Protein AF-A0A1H0VJC2-F1 (afdb_monomer_lite)

Foldseek 3Di:
DVVLLVVLLCVVPVDDVLLSLQCCLVPNDQCLCVVDPLSVVLVLLLLLLAALVLLLQLLVQQLDDPHQLVQSLQAHRPSPDGDPQLNCVSVLLCVLQPDDPVPCVRHRNVSSVQSSVLSNDQWDDRPNDIGGRGSSSSSSSLRSRGLVVVVVCVVVVVDDPLCPDPPNDLLSVLNVVSSVLSSVLSSVSSVCVVVVVVDDPCSSVVSSVVSVVVSVVSCVRQVVNRHD

Structure (mmCIF, N/CA/C/O backbone):
data_AF-A0A1H0VJC2-F1
#
_entry.id   AF-A0A1H0VJC2-F1
#
loop_
_atom_site.group_PDB
_atom_site.id
_atom_site.type_symbol
_atom_site.label_atom_id
_atom_site.label_alt_id
_atom_site.label_comp_id
_atom_site.label_asym_id
_atom_site.label_entity_id
_atom_site.label_seq_id
_atom_site.pdbx_PDB_ins_code
_atom_site.Cartn_x
_atom_site.Cartn_y
_atom_site.Cartn_z
_atom_site.occupancy
_atom_site.B_iso_or_equiv
_atom_site.auth_seq_id
_atom_site.auth_comp_id
_atom_site.auth_asym_id
_atom_site.auth_atom_id
_atom_site.pdbx_PDB_model_num
ATOM 1 N N . MET A 1 1 ? 4.448 -8.993 14.838 1.00 80.69 1 MET A N 1
ATOM 2 C CA . MET A 1 1 ? 3.387 -8.266 14.107 1.00 80.69 1 MET A CA 1
ATOM 3 C C . MET A 1 1 ? 2.505 -9.167 13.242 1.00 80.69 1 MET A C 1
ATOM 5 O O . MET A 1 1 ? 1.319 -9.226 13.517 1.00 80.69 1 MET A O 1
ATOM 9 N N . PHE A 1 2 ? 3.033 -9.925 12.266 1.00 84.50 2 PHE A N 1
ATOM 10 C CA . PHE A 1 2 ? 2.197 -10.753 11.368 1.00 84.50 2 PHE A CA 1
ATOM 11 C C . PHE A 1 2 ? 1.229 -11.713 12.063 1.00 84.50 2 PHE A C 1
ATOM 13 O O . PHE A 1 2 ? 0.084 -11.800 11.650 1.00 84.50 2 PHE A O 1
ATOM 20 N N . LYS A 1 3 ? 1.643 -12.374 13.150 1.00 85.94 3 LYS A N 1
ATOM 21 C CA . LYS A 1 3 ? 0.736 -13.232 13.932 1.00 85.94 3 LYS A CA 1
ATOM 22 C C . LYS A 1 3 ? -0.429 -12.455 14.557 1.00 85.94 3 LYS A C 1
ATOM 24 O O . LYS A 1 3 ? -1.551 -12.944 14.535 1.00 85.94 3 LYS A O 1
ATOM 29 N N . ALA A 1 4 ? -0.167 -11.257 15.087 1.00 86.94 4 ALA A N 1
ATOM 30 C CA . ALA A 1 4 ? -1.208 -10.397 15.650 1.00 86.94 4 ALA A CA 1
ATOM 31 C C . ALA A 1 4 ? -2.184 -9.948 14.557 1.00 86.94 4 ALA A C 1
ATOM 33 O O . ALA A 1 4 ? -3.391 -10.059 14.737 1.00 86.94 4 ALA A O 1
ATOM 34 N N . TYR A 1 5 ? -1.660 -9.547 13.394 1.00 91.31 5 TYR A N 1
ATOM 35 C CA . TYR A 1 5 ? -2.479 -9.256 12.221 1.00 91.31 5 TYR A CA 1
ATOM 36 C C . TYR A 1 5 ? -3.332 -10.458 11.800 1.00 91.31 5 TYR A C 1
ATOM 38 O O . TYR A 1 5 ? -4.543 -10.323 11.654 1.00 91.31 5 TYR A O 1
ATOM 46 N N . ASP A 1 6 ? -2.732 -11.639 11.643 1.00 89.62 6 ASP A N 1
ATOM 47 C CA . ASP A 1 6 ? -3.429 -12.849 11.202 1.00 89.62 6 ASP A CA 1
ATOM 48 C C . ASP A 1 6 ? -4.551 -13.251 12.165 1.00 89.62 6 ASP A C 1
ATOM 50 O O . ASP A 1 6 ? -5.631 -13.636 11.716 1.00 89.62 6 ASP A O 1
ATOM 54 N N . ALA A 1 7 ? -4.300 -13.150 13.473 1.00 90.38 7 ALA A N 1
ATOM 55 C CA . ALA A 1 7 ? -5.282 -13.445 14.507 1.00 90.38 7 ALA A CA 1
ATOM 56 C C . ALA A 1 7 ? -6.410 -12.408 14.513 1.00 90.38 7 ALA A C 1
ATOM 58 O O . ALA A 1 7 ? -7.581 -12.774 14.431 1.00 90.38 7 ALA A O 1
ATOM 59 N N . PHE A 1 8 ? -6.066 -11.118 14.554 1.00 92.88 8 PHE A N 1
ATOM 60 C CA . PHE A 1 8 ? -7.054 -10.054 14.696 1.00 92.88 8 PHE A CA 1
ATOM 61 C C . PHE A 1 8 ? -7.910 -9.880 13.443 1.00 92.88 8 PHE A C 1
ATOM 63 O O . PHE A 1 8 ? -9.133 -9.815 13.524 1.00 92.88 8 PHE A O 1
ATOM 70 N N . SER A 1 9 ? -7.291 -9.894 12.260 1.00 93.50 9 SER A N 1
ATOM 71 C CA . SER A 1 9 ? -8.029 -9.806 10.997 1.00 93.50 9 SER A CA 1
ATOM 72 C C . SER A 1 9 ? -9.065 -10.925 10.871 1.00 93.50 9 SER A C 1
ATOM 74 O O . SER A 1 9 ? -10.164 -10.675 10.383 1.00 93.50 9 SER A O 1
ATOM 76 N N . LYS A 1 10 ? -8.759 -12.143 11.347 1.00 93.62 10 LYS A N 1
ATOM 77 C CA . LYS A 1 10 ? -9.687 -13.285 11.320 1.00 93.62 10 LYS A CA 1
ATOM 78 C C . LYS A 1 10 ? -10.926 -13.075 12.199 1.00 93.62 10 LYS A C 1
ATOM 80 O O . LYS A 1 10 ? -11.979 -13.608 11.867 1.00 93.62 10 LYS A O 1
ATOM 85 N N . ILE A 1 11 ? -10.811 -12.304 13.284 1.00 91.94 11 ILE A N 1
ATOM 86 C CA . ILE A 1 11 ? -11.951 -11.918 14.134 1.00 91.94 11 ILE A CA 1
ATOM 87 C C . ILE A 1 11 ? -12.883 -10.962 13.378 1.00 91.94 11 ILE A C 1
ATOM 89 O O . ILE A 1 11 ? -14.097 -11.017 13.555 1.00 91.94 11 ILE A O 1
ATOM 93 N N . VAL A 1 12 ? -12.322 -10.087 12.538 1.00 91.00 12 VAL A N 1
ATOM 94 C CA . VAL A 1 12 ? -13.087 -9.105 11.755 1.00 91.00 12 VAL A CA 1
ATOM 95 C C . VAL A 1 12 ? -13.748 -9.749 10.532 1.00 91.00 12 VAL A C 1
ATOM 97 O O . VAL A 1 12 ? -14.904 -9.456 10.245 1.00 91.00 12 VAL A O 1
ATOM 100 N N . TYR A 1 13 ? -13.040 -10.633 9.822 1.00 90.88 13 TYR A N 1
ATOM 101 C CA . TYR A 1 13 ? -13.559 -11.340 8.650 1.00 90.88 13 TYR A CA 1
ATOM 102 C C . TYR A 1 13 ? -13.027 -12.780 8.578 1.00 90.88 13 TYR A C 1
ATOM 104 O O . TYR A 1 13 ? -11.820 -13.025 8.458 1.00 90.88 13 TYR A O 1
ATOM 112 N N . SER A 1 14 ? -13.942 -13.751 8.611 1.00 84.88 14 SER A N 1
ATOM 113 C CA . SER A 1 14 ? -13.672 -15.193 8.655 1.00 84.88 14 SER A CA 1
ATOM 114 C C . SER A 1 14 ? -13.417 -15.797 7.264 1.00 84.88 14 SER A C 1
ATOM 116 O O . SER A 1 14 ? -14.085 -16.731 6.835 1.00 84.88 14 SER A O 1
ATOM 118 N N . GLY A 1 15 ? -12.414 -15.283 6.550 1.00 85.62 15 GLY A N 1
ATOM 119 C CA . GLY A 1 15 ? -11.963 -15.816 5.259 1.00 85.62 15 GLY A CA 1
ATOM 120 C C . GLY A 1 15 ? -10.530 -16.345 5.282 1.00 85.62 15 GLY A C 1
ATOM 121 O O . GLY A 1 15 ? -9.780 -16.149 6.252 1.00 85.62 15 GLY A O 1
ATOM 122 N N . ASN A 1 16 ? -10.114 -16.974 4.176 1.00 90.25 16 ASN A N 1
ATOM 123 C CA . ASN A 1 16 ? -8.689 -17.177 3.921 1.00 90.25 16 ASN A CA 1
ATOM 124 C C . ASN A 1 16 ? -7.981 -15.808 3.898 1.00 90.25 16 ASN A C 1
ATOM 126 O O . ASN A 1 16 ? -8.596 -14.779 3.622 1.00 90.25 16 ASN A O 1
ATOM 130 N N . ILE A 1 17 ? -6.682 -15.776 4.199 1.00 91.25 17 ILE A N 1
ATOM 131 C CA . ILE A 1 17 ? -5.954 -14.506 4.331 1.00 91.25 17 ILE A CA 1
ATOM 132 C C . ILE A 1 17 ? -5.968 -13.669 3.040 1.00 91.25 17 ILE A C 1
ATOM 134 O O . ILE A 1 17 ? -5.962 -12.451 3.113 1.00 91.25 17 ILE A O 1
ATOM 138 N N . THR A 1 18 ? -6.043 -14.288 1.858 1.00 92.25 18 THR A N 1
ATOM 139 C CA . THR A 1 18 ? -6.074 -13.535 0.597 1.00 92.25 18 THR A CA 1
ATOM 140 C C . THR A 1 18 ? -7.377 -12.750 0.462 1.00 92.25 18 THR A C 1
ATOM 142 O O . THR A 1 18 ? -7.340 -11.535 0.279 1.00 92.25 18 THR A O 1
ATOM 145 N N . ASP A 1 19 ? -8.523 -13.417 0.602 1.00 91.88 19 ASP A N 1
ATOM 146 C CA . ASP A 1 19 ? -9.826 -12.750 0.509 1.00 91.88 19 ASP A CA 1
ATOM 147 C C . ASP A 1 19 ? -10.057 -11.796 1.671 1.00 91.88 19 ASP A C 1
ATOM 149 O O . ASP A 1 19 ? -10.631 -10.728 1.490 1.00 91.88 19 ASP A O 1
ATOM 153 N N . ARG A 1 20 ? -9.526 -12.129 2.847 1.00 94.06 20 ARG A N 1
ATOM 154 C CA . ARG A 1 20 ? -9.550 -11.244 4.004 1.00 94.06 20 ARG A CA 1
ATOM 155 C C . ARG A 1 20 ? -8.794 -9.945 3.761 1.00 94.06 20 ARG A C 1
ATOM 157 O O . ARG A 1 20 ? -9.323 -8.886 4.075 1.00 94.06 20 ARG A O 1
ATOM 164 N N . ASN A 1 21 ? -7.591 -10.002 3.191 1.00 94.81 21 ASN A N 1
ATOM 165 C CA . ASN A 1 21 ? -6.827 -8.798 2.869 1.00 94.81 21 ASN A CA 1
ATOM 166 C C . ASN A 1 21 ? -7.591 -7.920 1.876 1.00 94.81 21 ASN A C 1
ATOM 168 O O . ASN A 1 21 ? -7.691 -6.715 2.094 1.00 94.81 21 ASN A O 1
ATOM 172 N N . ARG A 1 22 ? -8.168 -8.526 0.828 1.00 93.94 22 ARG A N 1
ATOM 173 C CA . ARG A 1 22 ? -8.977 -7.801 -0.161 1.00 93.94 22 ARG A CA 1
ATOM 174 C C . ARG A 1 22 ? -10.189 -7.147 0.490 1.00 93.94 22 ARG A C 1
ATOM 176 O O . ARG A 1 22 ? -10.365 -5.941 0.371 1.00 93.94 22 ARG A O 1
ATOM 183 N N . TRP A 1 23 ? -10.952 -7.921 1.262 1.00 94.69 23 TRP A N 1
ATOM 184 C CA . TRP A 1 23 ? -12.143 -7.432 1.946 1.00 94.69 23 TRP A CA 1
ATOM 185 C C . TRP A 1 23 ? -11.822 -6.280 2.897 1.00 94.69 23 TRP A C 1
ATOM 187 O O . TRP A 1 23 ? -12.530 -5.278 2.883 1.00 94.69 23 TRP A O 1
ATOM 197 N N . LEU A 1 24 ? -10.731 -6.374 3.665 1.00 96.31 24 LEU A N 1
ATOM 198 C CA . LEU A 1 24 ? -10.302 -5.301 4.563 1.00 96.31 24 LEU A CA 1
ATOM 199 C C . LEU A 1 24 ? -9.868 -4.038 3.807 1.00 96.31 24 LEU A C 1
ATOM 201 O O . LEU A 1 24 ? -10.190 -2.942 4.257 1.00 96.31 24 LEU A O 1
ATOM 205 N N . CYS A 1 25 ? -9.174 -4.166 2.671 1.00 95.62 25 CYS A N 1
ATOM 206 C CA . CYS A 1 25 ? -8.802 -3.014 1.841 1.00 95.62 25 CYS A CA 1
ATOM 207 C C . CYS A 1 25 ? -10.034 -2.326 1.235 1.00 95.62 25 CYS A C 1
ATOM 209 O O . CYS A 1 25 ? -10.116 -1.101 1.270 1.00 95.62 25 CYS A O 1
ATOM 211 N N . ASP A 1 26 ? -10.985 -3.111 0.724 1.00 91.69 26 ASP A N 1
ATOM 212 C CA . ASP A 1 26 ? -12.169 -2.615 0.013 1.00 91.69 26 ASP A CA 1
ATOM 213 C C . ASP A 1 26 ? -13.261 -2.085 0.962 1.00 91.69 26 ASP A C 1
ATOM 215 O O . ASP A 1 26 ? -13.915 -1.095 0.655 1.00 91.69 26 ASP A O 1
ATOM 219 N N . ASN A 1 27 ? -13.466 -2.725 2.120 1.00 93.31 27 ASN A N 1
ATOM 220 C CA . ASN A 1 27 ? -14.655 -2.508 2.962 1.00 93.31 27 ASN A CA 1
ATOM 221 C C . ASN A 1 27 ? -14.352 -1.973 4.365 1.00 93.31 27 ASN A C 1
ATOM 223 O O . ASN A 1 27 ? -15.283 -1.737 5.136 1.00 93.31 27 ASN A O 1
ATOM 227 N N . LYS A 1 28 ? -13.077 -1.832 4.752 1.00 95.31 28 LYS A N 1
ATOM 228 C CA . LYS A 1 28 ? -12.722 -1.364 6.100 1.00 95.31 28 LYS A CA 1
ATOM 229 C C . LYS A 1 28 ? -11.676 -0.273 6.110 1.00 95.31 28 LYS A C 1
ATOM 231 O O . LYS A 1 28 ? -11.998 0.860 6.443 1.00 95.31 28 LYS A O 1
ATOM 236 N N . TRP A 1 29 ? -10.431 -0.587 5.779 1.00 97.25 29 TRP A N 1
ATOM 237 C CA . TRP A 1 29 ? -9.329 0.343 5.998 1.00 97.25 29 TRP A CA 1
ATOM 238 C C . TRP A 1 29 ? -9.481 1.642 5.221 1.00 97.25 29 TRP A C 1
ATOM 240 O O . TRP A 1 29 ? -9.340 2.691 5.834 1.00 97.25 29 TRP A O 1
ATOM 250 N N . ALA A 1 30 ? -9.799 1.589 3.923 1.00 96.81 30 ALA A N 1
ATOM 251 C CA . ALA A 1 30 ? -9.975 2.803 3.128 1.00 96.81 30 ALA A CA 1
ATOM 252 C C . ALA A 1 30 ? -11.060 3.710 3.734 1.00 96.81 30 ALA A C 1
ATOM 254 O O . ALA A 1 30 ? -10.774 4.857 4.059 1.00 96.81 30 ALA A O 1
ATOM 255 N N . LEU A 1 31 ? -12.241 3.149 4.021 1.00 96.62 31 LEU A N 1
ATOM 256 C CA . LEU A 1 31 ? -13.368 3.879 4.610 1.00 96.62 31 LEU A CA 1
ATOM 257 C C . LEU A 1 31 ? -13.028 4.492 5.975 1.00 96.62 31 LEU A C 1
ATOM 259 O O . LEU A 1 31 ? -13.337 5.653 6.227 1.00 96.62 31 LEU A O 1
ATOM 263 N N . LEU A 1 32 ? -12.370 3.734 6.855 1.00 96.81 32 LEU A N 1
ATOM 264 C CA . LEU A 1 32 ? -11.982 4.218 8.182 1.00 96.81 32 LEU A CA 1
ATOM 265 C C . LEU A 1 32 ? -10.931 5.325 8.092 1.00 96.81 32 LEU A C 1
ATOM 267 O O . LEU A 1 32 ? -11.049 6.336 8.778 1.00 96.81 32 LEU A O 1
ATOM 271 N N . ILE A 1 33 ? -9.931 5.161 7.225 1.00 97.81 33 ILE A N 1
ATOM 272 C CA . ILE A 1 33 ? -8.887 6.166 7.002 1.00 97.81 33 ILE A CA 1
ATOM 273 C C . ILE A 1 33 ? -9.502 7.447 6.436 1.00 97.81 33 ILE A C 1
ATOM 275 O O . ILE A 1 33 ? -9.166 8.534 6.891 1.00 97.81 33 ILE A O 1
ATOM 279 N N . GLU A 1 34 ? -10.424 7.328 5.484 1.00 96.00 34 GLU A N 1
ATOM 280 C CA . GLU A 1 34 ? -11.067 8.465 4.819 1.00 96.00 34 GLU A CA 1
ATOM 281 C C . GLU A 1 34 ? -12.149 9.139 5.675 1.00 96.00 34 GLU A C 1
ATOM 283 O O . GLU A 1 34 ? -12.436 10.315 5.463 1.00 96.00 34 GLU A O 1
ATOM 288 N N . SER A 1 35 ? -12.696 8.454 6.686 1.00 94.44 35 SER A N 1
ATOM 289 C CA . SER A 1 35 ? -13.688 9.027 7.609 1.00 94.44 35 SER A CA 1
ATOM 290 C C . SER A 1 35 ? -13.143 10.124 8.534 1.00 94.44 35 SER A C 1
ATOM 292 O O . SER A 1 35 ? -13.920 10.905 9.079 1.00 94.44 35 SER A O 1
ATOM 294 N N . SER A 1 36 ? -11.820 10.210 8.708 1.00 95.62 36 SER A N 1
ATOM 295 C CA . SER A 1 36 ? -11.160 11.253 9.498 1.00 95.62 36 SER A CA 1
ATOM 296 C C . SER A 1 36 ? -10.067 11.907 8.665 1.00 95.62 36 SER A C 1
ATOM 298 O O . SER A 1 36 ? -9.082 11.268 8.297 1.00 95.62 36 SER A O 1
ATOM 300 N N . SER A 1 37 ? -10.203 13.209 8.399 1.00 96.88 37 SER A N 1
ATOM 301 C CA . SER A 1 37 ? -9.213 13.969 7.624 1.00 96.88 37 SER A CA 1
ATOM 302 C C . SER A 1 37 ? -7.816 13.892 8.245 1.00 96.88 37 SER A C 1
ATOM 304 O O . SER A 1 37 ? -6.841 13.652 7.538 1.00 96.88 37 SER A O 1
ATOM 306 N N . LYS A 1 38 ? -7.719 13.984 9.579 1.00 97.75 38 LYS A N 1
ATOM 307 C CA . LYS A 1 38 ? -6.443 13.885 10.302 1.00 97.75 38 LYS A CA 1
ATOM 308 C C . LYS A 1 38 ? -5.802 12.504 10.164 1.00 97.75 38 LYS A C 1
ATOM 310 O O . LYS A 1 38 ? -4.587 12.425 9.975 1.00 97.75 38 LYS A O 1
ATOM 315 N N . LEU A 1 39 ? -6.593 11.431 10.245 1.00 98.06 39 LEU A N 1
ATOM 316 C CA . LEU A 1 39 ? -6.087 10.071 10.042 1.00 98.06 39 LEU A CA 1
ATOM 317 C C . LEU A 1 39 ? -5.638 9.863 8.594 1.00 98.06 39 LEU A C 1
ATOM 319 O O . LEU A 1 39 ? -4.554 9.324 8.368 1.00 98.06 39 LEU A O 1
ATOM 323 N N . ASN A 1 40 ? -6.426 10.335 7.626 1.00 98.19 40 ASN A N 1
ATOM 324 C CA . ASN A 1 40 ? -6.075 10.290 6.211 1.00 98.19 40 ASN A CA 1
ATOM 325 C C . ASN A 1 40 ? -4.733 10.983 5.948 1.00 98.19 40 ASN A C 1
ATOM 327 O O . ASN A 1 40 ? -3.824 10.380 5.376 1.00 98.19 40 ASN A O 1
ATOM 331 N N . ASP A 1 41 ? -4.559 12.206 6.450 1.00 98.25 41 ASP A N 1
ATOM 332 C CA . ASP A 1 41 ? -3.315 12.962 6.309 1.00 98.25 41 ASP A CA 1
ATOM 333 C C . ASP A 1 41 ? -2.124 12.236 6.945 1.00 98.25 41 ASP A C 1
ATOM 335 O O . ASP A 1 41 ? -1.051 12.146 6.343 1.00 98.25 41 ASP A O 1
ATOM 339 N N . ALA A 1 42 ? -2.308 11.656 8.133 1.00 98.38 42 ALA A N 1
ATOM 340 C CA . ALA A 1 42 ? -1.263 10.897 8.810 1.00 98.38 42 ALA A CA 1
ATOM 341 C C . ALA A 1 42 ? -0.860 9.628 8.034 1.00 98.38 42 ALA A C 1
ATOM 343 O O . ALA A 1 42 ? 0.330 9.343 7.881 1.00 98.38 42 ALA A O 1
ATOM 344 N N . ILE A 1 43 ? -1.822 8.896 7.465 1.00 98.38 43 ILE A N 1
ATOM 345 C CA . ILE A 1 43 ? -1.532 7.742 6.603 1.00 98.38 43 ILE A CA 1
ATOM 346 C C . ILE A 1 43 ? -0.865 8.182 5.295 1.00 98.38 43 ILE A C 1
ATOM 348 O O . ILE A 1 43 ? 0.087 7.535 4.855 1.00 98.38 43 ILE A O 1
ATOM 352 N N . LYS A 1 44 ? -1.277 9.305 4.695 1.00 98.12 44 LYS A N 1
ATOM 353 C CA . LYS A 1 44 ? -0.593 9.889 3.528 1.00 98.12 44 LYS A CA 1
ATOM 354 C C . LYS A 1 44 ? 0.858 10.260 3.852 1.00 98.12 44 LYS A C 1
ATOM 356 O O . LYS A 1 44 ? 1.736 10.037 3.019 1.00 98.12 44 LYS A O 1
ATOM 361 N N . LEU A 1 45 ? 1.150 10.767 5.052 1.00 97.56 45 LEU A N 1
ATOM 362 C CA . LEU A 1 45 ? 2.529 10.999 5.503 1.00 97.56 45 LEU A CA 1
ATOM 363 C C . LEU A 1 45 ? 3.322 9.694 5.615 1.00 97.56 45 LEU A C 1
ATOM 365 O O . LEU A 1 45 ? 4.458 9.631 5.146 1.00 97.56 45 LEU A O 1
ATOM 369 N N . LEU A 1 46 ? 2.720 8.636 6.161 1.00 97.38 46 LEU A N 1
ATOM 370 C CA . LEU A 1 46 ? 3.358 7.324 6.225 1.00 97.38 46 LEU A CA 1
ATOM 371 C C . LEU A 1 46 ? 3.623 6.748 4.823 1.00 97.38 46 LEU A C 1
ATOM 373 O O . LEU A 1 46 ? 4.715 6.253 4.557 1.00 97.38 46 LEU A O 1
ATOM 377 N N . LEU A 1 47 ? 2.675 6.868 3.891 1.00 97.50 47 LEU A N 1
ATOM 378 C CA . LEU A 1 47 ? 2.848 6.483 2.484 1.00 97.50 47 LEU A CA 1
ATOM 379 C C . LEU A 1 47 ? 4.017 7.226 1.820 1.00 97.50 47 LEU A C 1
ATOM 381 O O . LEU A 1 47 ? 4.805 6.618 1.095 1.00 97.50 47 LEU A O 1
ATOM 385 N N . LYS A 1 48 ? 4.199 8.518 2.128 1.00 95.69 48 LYS A N 1
ATOM 386 C CA . LYS A 1 48 ? 5.340 9.316 1.645 1.00 95.69 48 LYS A CA 1
ATOM 387 C C . LYS A 1 48 ? 6.699 8.766 2.069 1.00 95.69 48 LYS A C 1
ATOM 389 O O . LYS A 1 48 ? 7.673 8.970 1.345 1.00 95.69 48 LYS A O 1
ATOM 394 N N . LEU A 1 49 ? 6.771 8.012 3.162 1.00 94.94 49 LEU A N 1
ATOM 395 C CA . LEU A 1 49 ? 8.012 7.410 3.650 1.00 94.94 49 LEU A CA 1
ATOM 396 C C . LEU A 1 49 ? 8.334 6.038 3.061 1.00 94.94 49 LEU A C 1
ATOM 398 O O . LEU A 1 49 ? 9.316 5.429 3.485 1.00 94.94 49 LEU A O 1
ATOM 402 N N . ILE A 1 50 ? 7.564 5.545 2.087 1.00 95.31 50 ILE A N 1
ATOM 403 C CA . ILE A 1 50 ? 7.834 4.235 1.499 1.00 95.31 50 ILE A CA 1
ATOM 404 C C . ILE A 1 50 ? 9.268 4.146 0.923 1.00 95.31 50 ILE A C 1
ATOM 406 O O . ILE A 1 50 ? 9.665 4.966 0.077 1.00 95.31 50 ILE A O 1
ATOM 410 N N . PRO A 1 51 ? 10.081 3.169 1.370 1.00 94.75 51 PRO A N 1
ATOM 411 C CA . PRO A 1 51 ? 11.439 2.991 0.865 1.00 94.75 51 PRO A CA 1
ATOM 412 C C . PRO A 1 51 ? 11.476 2.622 -0.619 1.00 94.75 51 PRO A C 1
ATOM 414 O O . PRO A 1 51 ? 10.625 1.881 -1.115 1.00 94.75 51 PRO A O 1
ATOM 417 N N . MET A 1 52 ? 12.516 3.064 -1.331 1.00 93.00 52 MET A N 1
ATOM 418 C CA . MET A 1 52 ? 12.724 2.662 -2.729 1.00 93.00 52 MET A CA 1
ATOM 419 C C . MET A 1 52 ? 12.862 1.138 -2.860 1.00 93.00 52 MET A C 1
ATOM 421 O O . MET A 1 52 ? 12.236 0.535 -3.728 1.00 93.00 52 MET A O 1
ATOM 425 N N . LYS A 1 53 ? 13.589 0.495 -1.935 1.00 90.44 53 LYS A N 1
ATOM 426 C CA . LYS A 1 53 ? 13.689 -0.973 -1.862 1.00 90.44 53 LYS A CA 1
ATOM 427 C C . LYS A 1 53 ? 12.331 -1.675 -1.761 1.00 90.44 53 LYS A C 1
ATOM 429 O O . LYS A 1 53 ? 12.159 -2.727 -2.373 1.00 90.44 53 LYS A O 1
ATOM 434 N N . THR A 1 54 ? 11.370 -1.104 -1.030 1.00 93.38 54 THR A N 1
ATOM 435 C CA . THR A 1 54 ? 9.999 -1.634 -0.958 1.00 93.38 54 THR A CA 1
ATOM 436 C C . THR A 1 54 ? 9.353 -1.630 -2.338 1.00 93.38 54 THR A C 1
ATOM 438 O O . THR A 1 54 ? 8.780 -2.633 -2.753 1.00 93.38 54 THR A O 1
ATOM 441 N N . CYS A 1 55 ? 9.481 -0.518 -3.063 1.00 96.31 55 CYS A N 1
ATOM 442 C CA . CYS A 1 55 ? 8.893 -0.348 -4.391 1.00 96.31 55 CYS A CA 1
ATOM 443 C C . CYS A 1 55 ? 9.565 -1.257 -5.428 1.00 96.31 55 CYS A C 1
ATOM 445 O O . CYS A 1 55 ? 8.880 -1.860 -6.247 1.00 96.31 55 CYS A O 1
ATOM 447 N N . GLN A 1 56 ? 10.885 -1.435 -5.340 1.00 93.88 56 GLN A N 1
ATOM 448 C CA . GLN A 1 56 ? 11.630 -2.377 -6.176 1.00 93.88 56 GLN A CA 1
ATOM 449 C C . GLN A 1 56 ? 11.215 -3.827 -5.932 1.00 93.88 56 GLN A C 1
ATOM 451 O O . GLN A 1 56 ? 11.004 -4.587 -6.880 1.00 93.88 56 GLN A O 1
ATOM 456 N N . TYR A 1 57 ? 11.084 -4.221 -4.664 1.00 92.75 57 TYR A N 1
ATOM 457 C CA . TYR A 1 57 ? 10.601 -5.550 -4.311 1.00 92.75 57 TYR A CA 1
ATOM 458 C C . TYR A 1 57 ? 9.161 -5.755 -4.796 1.00 92.75 57 TYR A C 1
ATOM 460 O O . TYR A 1 57 ? 8.866 -6.782 -5.402 1.00 92.75 57 TYR A O 1
ATOM 468 N N . LEU A 1 58 ? 8.282 -4.769 -4.591 1.00 95.12 58 LEU A N 1
ATOM 469 C CA . LEU A 1 58 ? 6.904 -4.806 -5.077 1.00 95.12 58 LEU A CA 1
ATOM 470 C C . LEU A 1 58 ? 6.858 -4.985 -6.599 1.00 95.12 58 LEU A C 1
ATOM 472 O O . LEU A 1 58 ? 6.193 -5.902 -7.072 1.00 95.12 58 LEU A O 1
ATOM 476 N N . TYR A 1 59 ? 7.616 -4.183 -7.353 1.00 95.88 59 TYR A N 1
ATOM 477 C CA . TYR A 1 59 ? 7.695 -4.300 -8.808 1.00 95.88 59 TYR A CA 1
ATOM 478 C C . TYR A 1 59 ? 8.166 -5.690 -9.250 1.00 95.88 59 TYR A C 1
ATOM 480 O O . TYR A 1 59 ? 7.505 -6.356 -10.041 1.00 95.88 59 TYR A O 1
ATOM 488 N N . THR A 1 60 ? 9.245 -6.184 -8.638 1.00 92.00 60 THR A N 1
ATOM 489 C CA . THR A 1 60 ? 9.797 -7.526 -8.898 1.00 92.00 60 THR A CA 1
ATOM 490 C C . THR A 1 60 ? 8.790 -8.648 -8.625 1.00 92.00 60 THR A C 1
ATOM 492 O O . THR A 1 60 ? 8.897 -9.733 -9.184 1.00 92.00 60 THR A O 1
ATOM 495 N N . ARG A 1 61 ? 7.802 -8.428 -7.755 1.00 92.81 61 ARG A N 1
ATOM 496 C CA . ARG A 1 61 ? 6.754 -9.419 -7.478 1.00 92.81 61 ARG A CA 1
ATOM 497 C C . ARG A 1 61 ? 5.530 -9.273 -8.381 1.00 92.81 61 ARG A C 1
ATOM 499 O O . ARG A 1 61 ? 4.804 -10.252 -8.552 1.00 92.81 61 ARG A O 1
ATOM 506 N N . LEU A 1 62 ? 5.295 -8.090 -8.944 1.00 95.00 62 LEU A N 1
ATOM 507 C CA . LEU A 1 62 ? 4.117 -7.794 -9.760 1.00 95.00 62 LEU A CA 1
ATOM 508 C C . LEU A 1 62 ? 4.356 -7.859 -11.270 1.00 95.00 62 LEU A C 1
ATOM 510 O O . LEU A 1 62 ? 3.368 -7.987 -11.981 1.00 95.00 62 LEU A O 1
ATOM 514 N N . TYR A 1 63 ? 5.603 -7.798 -11.753 1.00 91.00 63 TYR A N 1
ATOM 515 C CA . TYR A 1 63 ? 5.874 -7.774 -13.198 1.00 91.00 63 TYR A CA 1
ATOM 516 C C . TYR A 1 63 ? 5.399 -9.045 -13.922 1.00 91.00 63 TYR A C 1
ATOM 518 O O . TYR A 1 63 ? 4.948 -8.971 -15.054 1.00 91.00 63 TYR A O 1
ATOM 526 N N . GLU A 1 64 ? 5.463 -10.216 -13.280 1.00 87.88 64 GLU A N 1
ATOM 527 C CA . GLU A 1 64 ? 4.994 -11.465 -13.888 1.00 87.88 64 GLU A CA 1
ATOM 528 C C . GLU A 1 64 ? 3.462 -11.521 -13.906 1.00 87.88 64 GLU A C 1
ATOM 530 O O . GLU A 1 64 ? 2.816 -11.767 -12.877 1.00 87.88 64 GLU A O 1
ATOM 535 N N . ARG A 1 65 ? 2.874 -11.373 -15.099 1.00 84.25 65 ARG A N 1
ATOM 536 C CA . ARG A 1 65 ? 1.446 -11.631 -15.330 1.00 84.25 65 ARG A CA 1
ATOM 537 C C . ARG A 1 65 ? 1.107 -13.039 -14.846 1.00 84.25 65 ARG A C 1
ATOM 539 O O . ARG A 1 65 ? 1.729 -14.014 -15.259 1.00 84.25 65 ARG A O 1
ATOM 546 N N . ASN A 1 66 ? 0.098 -13.144 -13.982 1.00 82.00 66 ASN A N 1
ATOM 547 C CA . ASN A 1 66 ? -0.341 -14.373 -13.297 1.00 82.00 66 ASN A CA 1
ATOM 548 C C . ASN A 1 66 ? 0.493 -14.825 -12.089 1.00 82.00 66 ASN A C 1
ATOM 550 O O . ASN A 1 66 ? 0.195 -15.873 -11.508 1.00 82.00 66 ASN A O 1
ATOM 554 N N . SER A 1 67 ? 1.469 -14.038 -11.623 1.00 90.00 67 SER A N 1
ATOM 555 C CA . SER A 1 67 ? 2.090 -14.322 -10.328 1.00 90.00 67 SER A CA 1
ATOM 556 C C . SER A 1 67 ? 1.036 -14.307 -9.210 1.00 90.00 67 SER A C 1
ATOM 558 O O . SER A 1 67 ? -0.023 -13.665 -9.296 1.00 90.00 67 SER A O 1
ATOM 560 N N . LYS A 1 68 ? 1.316 -15.003 -8.100 1.00 91.94 68 LYS A N 1
ATOM 561 C CA . LYS A 1 68 ? 0.424 -14.966 -6.928 1.00 91.94 68 LYS A CA 1
ATOM 562 C C . LYS A 1 68 ? 0.265 -13.540 -6.394 1.00 91.94 68 LYS A C 1
ATOM 564 O O . LYS A 1 68 ? -0.815 -13.202 -5.924 1.00 91.94 68 LYS A O 1
ATOM 569 N N . ALA A 1 69 ? 1.316 -12.719 -6.447 1.00 93.06 69 ALA A N 1
ATOM 570 C CA . ALA A 1 69 ? 1.264 -11.332 -5.992 1.00 93.06 69 ALA A CA 1
ATOM 571 C C . ALA A 1 69 ? 0.425 -10.466 -6.941 1.00 93.06 69 ALA A C 1
ATOM 573 O O . ALA A 1 69 ? -0.464 -9.765 -6.462 1.00 93.06 69 ALA A O 1
ATOM 574 N N . TYR A 1 70 ? 0.624 -10.605 -8.258 1.00 95.38 70 TYR A N 1
ATOM 575 C CA . TYR A 1 70 ? -0.203 -9.962 -9.283 1.00 95.38 70 TYR A CA 1
ATOM 576 C C . TYR A 1 70 ? -1.684 -10.254 -9.029 1.00 95.38 70 TYR A C 1
ATOM 578 O O . TYR A 1 70 ? -2.466 -9.354 -8.746 1.00 95.38 70 TYR A O 1
ATOM 586 N N . THR A 1 71 ? -2.030 -11.540 -8.950 1.00 94.19 71 THR A N 1
ATOM 587 C CA . THR A 1 71 ? -3.396 -12.032 -8.718 1.00 94.19 71 THR A CA 1
ATOM 588 C C . THR A 1 71 ? -4.017 -11.512 -7.414 1.00 94.19 71 THR A C 1
ATOM 590 O O . THR A 1 71 ? -5.229 -11.318 -7.310 1.00 94.19 71 THR A O 1
ATOM 593 N N . ARG A 1 72 ? -3.220 -11.314 -6.360 1.00 93.50 72 ARG A N 1
ATOM 594 C CA . ARG A 1 72 ? -3.716 -10.785 -5.078 1.00 93.50 72 ARG A CA 1
ATOM 595 C C . ARG A 1 72 ? -4.103 -9.315 -5.175 1.00 93.50 72 ARG A C 1
ATOM 597 O O . ARG A 1 72 ? -5.092 -8.945 -4.553 1.00 93.50 72 ARG A O 1
ATOM 604 N N . VAL A 1 73 ? -3.342 -8.528 -5.934 1.00 95.69 73 VAL A N 1
ATOM 605 C CA . VAL A 1 73 ? -3.569 -7.089 -6.124 1.00 95.69 73 VAL A CA 1
ATOM 606 C C . VAL A 1 73 ? -4.664 -6.829 -7.155 1.00 95.69 73 VAL A C 1
ATOM 608 O O . VAL A 1 73 ? -5.525 -5.980 -6.933 1.00 95.69 73 VAL A O 1
ATOM 611 N N . THR A 1 74 ? -4.651 -7.552 -8.274 1.00 95.38 74 THR A N 1
ATOM 612 C CA . THR A 1 74 ? -5.553 -7.274 -9.396 1.00 95.38 74 THR A CA 1
ATOM 613 C C . THR A 1 74 ? -6.945 -7.830 -9.191 1.00 95.38 74 THR A C 1
ATOM 615 O O . THR A 1 74 ? -7.879 -7.236 -9.698 1.00 95.38 74 THR A O 1
ATOM 618 N N . LYS A 1 75 ? -7.140 -8.907 -8.428 1.00 93.19 75 LYS A N 1
ATOM 619 C CA . LYS A 1 75 ? -8.472 -9.508 -8.280 1.00 93.19 75 LYS A CA 1
ATOM 620 C C . LYS A 1 75 ? -9.317 -8.887 -7.173 1.00 93.19 75 LYS A C 1
ATOM 622 O O . LYS A 1 75 ? -8.809 -8.532 -6.110 1.00 93.19 75 LYS A O 1
ATOM 627 N N . LEU A 1 76 ? -10.626 -8.855 -7.407 1.00 88.62 76 LEU A N 1
ATOM 628 C CA . LEU A 1 76 ? -11.646 -8.569 -6.402 1.00 88.62 76 LEU A CA 1
ATOM 629 C C . LEU A 1 76 ? -11.796 -9.729 -5.403 1.00 88.62 76 LEU A C 1
ATOM 631 O O . LEU A 1 76 ? -11.240 -10.822 -5.573 1.00 88.62 76 LEU A O 1
ATOM 635 N N . ILE A 1 77 ? -12.557 -9.476 -4.339 1.00 85.00 77 ILE A N 1
ATOM 636 C CA . ILE A 1 77 ? -12.924 -10.465 -3.319 1.00 85.00 77 ILE A CA 1
ATOM 637 C C . ILE A 1 77 ? -13.560 -11.691 -3.994 1.00 85.00 77 ILE A C 1
ATOM 639 O O . ILE A 1 77 ? -14.396 -11.553 -4.883 1.00 85.00 77 ILE A O 1
ATOM 643 N N . GLY A 1 78 ? -13.131 -12.896 -3.608 1.00 78.69 78 GLY A N 1
ATOM 644 C CA . GLY A 1 78 ? -13.585 -14.148 -4.225 1.00 78.69 78 GLY A CA 1
ATOM 645 C C . GLY A 1 78 ? -12.833 -14.536 -5.505 1.00 78.69 78 GLY A C 1
ATOM 646 O O . GLY A 1 78 ? -12.962 -15.662 -5.971 1.00 78.69 78 GLY A O 1
ATOM 647 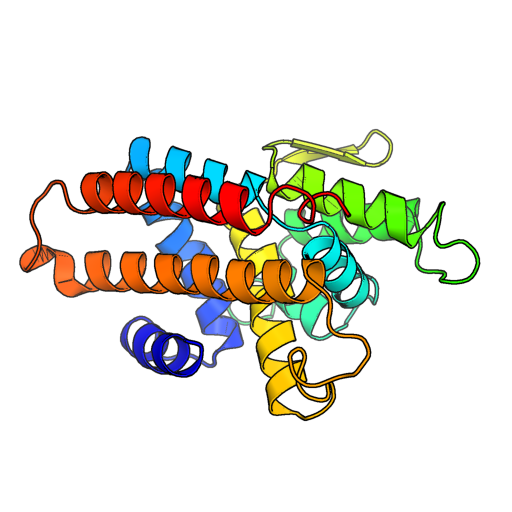N N . GLY A 1 79 ? -11.990 -13.658 -6.062 1.00 76.19 79 GLY A N 1
ATOM 648 C CA . GLY A 1 79 ? -10.980 -14.032 -7.059 1.00 76.19 79 GLY A CA 1
ATOM 649 C C . GLY A 1 79 ? -11.491 -14.370 -8.468 1.00 76.19 79 GLY A C 1
ATOM 650 O O . GLY A 1 79 ? -10.706 -14.862 -9.287 1.00 76.19 79 GLY A O 1
ATOM 651 N N . GLY A 1 80 ? -12.768 -14.127 -8.764 1.00 76.06 80 GLY A N 1
ATOM 652 C CA . GLY A 1 80 ? -13.353 -14.389 -10.084 1.00 76.06 80 GLY A CA 1
ATOM 653 C C . GLY A 1 80 ? -13.192 -13.245 -11.088 1.00 76.06 80 GLY A C 1
ATOM 654 O O . GLY A 1 80 ? -13.159 -13.496 -12.286 1.00 76.06 80 GLY A O 1
ATOM 655 N N . ILE A 1 81 ? -13.076 -12.003 -10.609 1.00 86.69 81 ILE A N 1
ATOM 656 C CA . ILE A 1 81 ? -13.118 -10.788 -11.435 1.00 86.69 81 ILE A CA 1
ATOM 657 C C . ILE A 1 81 ? -11.914 -9.904 -11.104 1.00 86.69 81 ILE A C 1
ATOM 659 O O . ILE A 1 81 ? -11.555 -9.756 -9.931 1.00 86.69 81 ILE A O 1
ATOM 663 N N . ASP A 1 82 ? -11.316 -9.303 -12.129 1.00 89.31 82 ASP A N 1
ATOM 664 C CA . ASP A 1 82 ? -10.236 -8.332 -11.976 1.00 89.31 82 ASP A CA 1
ATOM 665 C C . ASP A 1 82 ? -10.784 -6.927 -11.679 1.00 89.31 82 ASP A C 1
ATOM 667 O O . ASP A 1 82 ? -11.758 -6.461 -12.268 1.00 89.31 82 ASP A O 1
ATOM 671 N N . ASN A 1 83 ? -10.109 -6.210 -10.790 1.00 94.44 83 ASN A N 1
ATOM 672 C CA . ASN A 1 83 ? -10.187 -4.767 -10.676 1.00 94.44 83 ASN A CA 1
ATOM 673 C C . ASN A 1 83 ? -9.433 -4.141 -11.856 1.00 94.44 83 ASN A C 1
ATOM 675 O O . ASN A 1 83 ? -8.198 -4.158 -11.906 1.00 94.44 83 ASN A O 1
ATOM 679 N N . ALA A 1 84 ? -10.194 -3.578 -12.794 1.00 94.00 84 ALA A N 1
ATOM 680 C CA . ALA A 1 84 ? -9.660 -3.018 -14.029 1.00 94.00 84 ALA A CA 1
ATOM 681 C C . ALA A 1 84 ? -8.601 -1.931 -13.785 1.00 94.00 84 ALA A C 1
ATOM 683 O O . ALA A 1 84 ? -7.576 -1.932 -14.457 1.00 94.00 84 ALA A O 1
ATOM 684 N N . ASN A 1 85 ? -8.797 -1.047 -12.798 1.00 95.62 85 ASN A N 1
ATOM 685 C CA . ASN A 1 85 ? -7.867 0.055 -12.541 1.00 95.62 85 ASN A CA 1
ATOM 686 C C . ASN A 1 85 ? -6.484 -0.456 -12.111 1.00 95.62 85 ASN A C 1
ATOM 688 O O . ASN A 1 85 ? -5.480 -0.168 -12.761 1.00 95.62 85 ASN A O 1
ATOM 692 N N . ARG A 1 86 ? -6.425 -1.286 -11.060 1.00 96.44 86 ARG A N 1
ATOM 693 C CA . ARG A 1 86 ? -5.152 -1.833 -10.555 1.00 96.44 86 ARG A CA 1
ATOM 694 C C . ARG A 1 86 ? -4.443 -2.691 -11.591 1.00 96.44 86 ARG A C 1
ATOM 696 O O . ARG A 1 86 ? -3.222 -2.612 -11.709 1.00 96.44 86 ARG A O 1
ATOM 703 N N . LYS A 1 87 ? -5.206 -3.487 -12.343 1.00 96.50 87 LYS A N 1
ATOM 704 C CA . LYS A 1 87 ? -4.684 -4.290 -13.448 1.00 96.50 87 LYS A CA 1
ATOM 705 C C . LYS A 1 87 ? -4.053 -3.409 -14.527 1.00 96.50 87 LYS A C 1
ATOM 707 O O . LYS A 1 87 ? -2.891 -3.609 -14.856 1.00 96.50 87 LYS A O 1
ATOM 712 N N . ASN A 1 88 ? -4.782 -2.410 -15.021 1.00 96.25 88 ASN A N 1
ATOM 713 C CA . ASN A 1 88 ? -4.306 -1.534 -16.091 1.00 96.25 88 ASN A CA 1
ATOM 714 C C . ASN A 1 88 ? -3.064 -0.738 -15.678 1.00 96.25 88 ASN A C 1
ATOM 716 O O . ASN A 1 88 ? -2.159 -0.575 -16.493 1.00 96.25 88 ASN A O 1
ATOM 720 N N . ILE A 1 89 ? -2.984 -0.299 -14.417 1.00 96.94 89 ILE A N 1
ATOM 721 C CA . ILE A 1 89 ? -1.781 0.341 -13.871 1.00 96.94 89 ILE A CA 1
ATOM 722 C C . ILE A 1 89 ? -0.578 -0.605 -13.961 1.00 96.94 89 ILE A C 1
ATOM 724 O O . ILE A 1 89 ? 0.442 -0.232 -14.536 1.00 96.94 89 ILE A O 1
ATOM 728 N N . ILE A 1 90 ? -0.686 -1.826 -13.419 1.00 96.88 90 ILE A N 1
ATOM 729 C CA . ILE A 1 90 ? 0.431 -2.787 -13.412 1.00 96.88 90 ILE A CA 1
ATOM 730 C C . ILE A 1 90 ? 0.853 -3.126 -14.843 1.00 96.88 90 ILE A C 1
ATOM 732 O O . ILE A 1 90 ? 2.032 -3.002 -15.175 1.00 96.88 90 ILE A O 1
ATOM 736 N N . ASP A 1 91 ? -0.111 -3.489 -15.690 1.00 96.06 91 ASP A N 1
ATOM 737 C CA . ASP A 1 91 ? 0.143 -3.905 -17.069 1.00 96.06 91 ASP A CA 1
ATOM 738 C C . ASP A 1 91 ? 0.785 -2.766 -17.884 1.00 96.06 91 ASP A C 1
ATOM 740 O O . ASP A 1 91 ? 1.690 -3.011 -18.678 1.00 96.06 91 ASP A O 1
ATOM 744 N N . SER A 1 92 ? 0.375 -1.509 -17.669 1.00 96.50 92 SER A N 1
ATOM 745 C CA . SER A 1 92 ? 0.959 -0.351 -18.366 1.00 96.50 92 SER A CA 1
ATOM 746 C C . SER A 1 92 ? 2.396 -0.074 -17.937 1.00 96.50 92 SER A C 1
ATOM 748 O O . SER A 1 92 ? 3.242 0.230 -18.776 1.00 96.50 92 SER A O 1
ATOM 750 N N . ILE A 1 93 ? 2.696 -0.189 -16.639 1.00 96.50 93 ILE A N 1
ATOM 751 C CA . ILE A 1 93 ? 4.062 -0.006 -16.131 1.00 96.50 93 ILE A CA 1
ATOM 752 C C . ILE A 1 93 ? 4.975 -1.104 -16.686 1.00 96.50 93 ILE A C 1
ATOM 754 O O . ILE A 1 93 ? 6.077 -0.806 -17.148 1.00 96.50 93 ILE A O 1
ATOM 758 N N . GLU A 1 94 ? 4.511 -2.355 -16.687 1.00 94.62 94 GLU A N 1
ATOM 759 C CA . GLU A 1 94 ? 5.243 -3.486 -17.260 1.00 94.62 94 GLU A CA 1
ATOM 760 C C . GLU A 1 94 ? 5.472 -3.302 -18.767 1.00 94.62 94 GLU A C 1
ATOM 762 O O . GLU A 1 94 ? 6.600 -3.450 -19.226 1.00 94.62 94 GLU A O 1
ATOM 767 N N . ASN A 1 95 ? 4.445 -2.916 -19.532 1.00 95.25 95 ASN A N 1
ATOM 768 C CA . ASN A 1 95 ? 4.578 -2.666 -20.971 1.00 95.25 95 ASN A CA 1
ATOM 769 C C . ASN A 1 95 ? 5.608 -1.566 -21.276 1.00 95.25 95 ASN A C 1
ATOM 771 O O . ASN A 1 95 ? 6.335 -1.665 -22.261 1.00 95.25 95 ASN A O 1
ATOM 775 N N . LYS A 1 96 ? 5.684 -0.528 -20.433 1.00 95.50 96 LYS A N 1
ATOM 776 C CA . LYS A 1 96 ? 6.597 0.604 -20.627 1.00 95.50 96 LYS A CA 1
ATOM 777 C C . LYS A 1 96 ? 8.051 0.277 -20.286 1.00 95.50 96 LYS A C 1
ATOM 779 O O . LYS A 1 96 ? 8.954 0.721 -20.990 1.00 95.50 96 LYS A O 1
ATOM 784 N N . TYR A 1 97 ? 8.290 -0.427 -19.180 1.00 95.12 97 TYR A N 1
ATOM 785 C CA . TYR A 1 97 ? 9.643 -0.598 -18.633 1.00 95.12 97 TYR A CA 1
ATOM 786 C C . TYR A 1 97 ? 10.201 -2.020 -18.756 1.00 95.12 97 TYR A C 1
ATOM 788 O O . TYR A 1 97 ? 11.418 -2.202 -18.655 1.00 95.12 97 TYR A O 1
ATOM 796 N N . GLY A 1 98 ? 9.346 -3.028 -18.941 1.00 93.88 98 GLY A N 1
ATOM 797 C CA . GLY A 1 98 ? 9.717 -4.444 -18.928 1.00 93.88 98 GLY A CA 1
ATOM 798 C C . GLY A 1 98 ? 10.434 -4.872 -17.644 1.00 93.88 98 GLY A C 1
ATOM 799 O O . GLY A 1 98 ? 10.579 -4.102 -16.692 1.00 93.88 98 GLY A O 1
ATOM 800 N N . TYR A 1 99 ? 10.943 -6.099 -17.606 1.00 93.12 99 TYR A N 1
ATOM 801 C CA . TYR A 1 99 ? 11.767 -6.568 -16.494 1.00 93.12 99 TYR A CA 1
ATOM 802 C C . TYR A 1 99 ? 13.062 -7.183 -17.010 1.00 93.12 99 TYR A C 1
ATOM 804 O O . TYR A 1 99 ? 13.080 -8.318 -17.479 1.00 93.12 99 TYR A O 1
ATOM 812 N N . ASP A 1 100 ? 14.150 -6.421 -16.912 1.00 91.12 100 ASP A N 1
ATOM 813 C CA . ASP A 1 100 ? 15.481 -6.896 -17.278 1.00 91.12 100 ASP A CA 1
ATOM 814 C C . ASP A 1 100 ? 16.548 -6.339 -16.323 1.00 91.12 100 ASP A C 1
ATOM 816 O O . ASP A 1 100 ? 16.755 -5.128 -16.192 1.00 91.12 100 ASP A O 1
ATOM 820 N N . TYR A 1 101 ? 17.242 -7.253 -15.639 1.00 89.00 101 TYR A N 1
ATOM 821 C CA . TYR A 1 101 ? 18.340 -6.925 -14.732 1.00 89.00 101 TYR A CA 1
ATOM 822 C C . TYR A 1 101 ? 19.581 -6.392 -15.454 1.00 89.00 101 TYR A C 1
ATOM 824 O O . TYR A 1 101 ? 20.331 -5.626 -14.847 1.00 89.00 101 TYR A O 1
ATOM 832 N N . ASN A 1 102 ? 19.797 -6.746 -16.724 1.00 91.00 102 ASN A N 1
ATOM 833 C CA . ASN A 1 102 ? 20.946 -6.275 -17.500 1.00 91.00 102 ASN A CA 1
ATOM 834 C C . ASN A 1 102 ? 20.843 -4.776 -17.810 1.00 91.00 102 ASN A C 1
ATOM 836 O O . ASN A 1 102 ? 21.854 -4.082 -17.878 1.00 91.00 102 ASN A O 1
ATOM 840 N N . ILE A 1 103 ? 19.616 -4.263 -17.925 1.00 90.38 103 ILE A N 1
ATOM 841 C CA . ILE A 1 103 ? 19.310 -2.845 -18.157 1.00 90.38 103 ILE A CA 1
ATOM 842 C C . ILE A 1 103 ? 18.566 -2.233 -16.964 1.00 90.38 103 ILE A C 1
ATOM 844 O O . ILE A 1 103 ? 17.636 -1.438 -17.102 1.00 90.38 103 ILE A O 1
ATOM 848 N N . TYR A 1 104 ? 19.008 -2.580 -15.751 1.00 90.62 104 TYR A N 1
ATOM 849 C CA . TYR A 1 104 ? 18.400 -2.149 -14.488 1.00 90.62 104 TYR A CA 1
ATOM 850 C C . TYR A 1 104 ? 18.091 -0.642 -14.418 1.00 90.62 104 TYR A C 1
ATOM 852 O O . TYR A 1 104 ? 17.070 -0.237 -13.858 1.00 90.62 104 TYR A O 1
ATOM 860 N N . SER A 1 105 ? 18.972 0.200 -14.970 1.00 91.69 105 SER A N 1
ATOM 861 C CA . SER A 1 105 ? 18.850 1.663 -14.950 1.00 91.69 105 SER A CA 1
ATOM 862 C C . SER A 1 105 ? 17.674 2.203 -15.765 1.00 91.69 105 SER A C 1
ATOM 864 O O . SER A 1 105 ? 17.161 3.262 -15.408 1.00 91.69 105 SER A O 1
ATOM 866 N N . THR A 1 106 ? 17.241 1.497 -16.811 1.00 92.88 106 THR A N 1
ATOM 867 C CA . THR A 1 106 ? 16.155 1.908 -17.717 1.00 92.88 106 THR A CA 1
ATOM 868 C C . THR A 1 106 ? 14.909 1.029 -17.603 1.00 92.88 106 THR A C 1
ATOM 870 O O . THR A 1 106 ? 13.846 1.447 -18.048 1.00 92.88 106 THR A O 1
ATOM 873 N N . SER A 1 107 ? 15.012 -0.132 -16.950 1.00 94.19 107 SER A N 1
ATOM 874 C CA . SER A 1 107 ? 13.897 -1.049 -16.698 1.00 94.19 107 SER A CA 1
ATOM 875 C C . SER A 1 107 ? 13.429 -0.982 -15.235 1.00 94.19 107 SER A C 1
ATOM 877 O O . SER A 1 107 ? 12.501 -0.249 -14.885 1.00 94.19 107 SER A O 1
ATOM 879 N N . ILE A 1 108 ? 14.114 -1.687 -14.330 1.00 94.69 108 ILE A N 1
ATOM 880 C CA . ILE A 1 108 ? 13.650 -1.900 -12.950 1.00 94.69 108 ILE A CA 1
ATOM 881 C C . ILE A 1 108 ? 13.659 -0.611 -12.120 1.00 94.69 108 ILE A C 1
ATOM 883 O O . ILE A 1 108 ? 12.710 -0.345 -11.377 1.00 94.69 108 ILE A O 1
ATOM 887 N N . ARG A 1 109 ? 14.712 0.208 -12.218 1.00 93.75 109 ARG A N 1
ATOM 888 C CA . ARG A 1 109 ? 14.848 1.447 -11.436 1.00 93.75 109 ARG A CA 1
ATOM 889 C C . ARG A 1 109 ? 13.727 2.461 -11.720 1.00 93.75 109 ARG A C 1
ATOM 891 O O . ARG A 1 109 ? 13.113 2.906 -10.747 1.00 93.75 109 ARG A O 1
ATOM 898 N N . PRO A 1 110 ? 13.436 2.850 -12.977 1.00 96.31 110 PRO A N 1
ATOM 899 C CA . PRO A 1 110 ? 12.369 3.808 -13.256 1.00 96.31 110 PRO A CA 1
ATOM 900 C C . PRO A 1 110 ? 10.976 3.239 -12.967 1.00 96.31 110 PRO A C 1
ATOM 902 O O . PRO A 1 110 ? 10.155 3.965 -12.409 1.00 96.31 110 PRO A O 1
ATOM 905 N N . ALA A 1 111 ? 10.727 1.947 -13.215 1.00 97.06 111 ALA A N 1
ATOM 906 C CA . ALA A 1 111 ? 9.480 1.303 -12.795 1.00 97.06 111 ALA A CA 1
ATOM 907 C C . ALA A 1 111 ? 9.282 1.386 -11.271 1.00 97.06 111 ALA A C 1
ATOM 909 O O . ALA A 1 111 ? 8.236 1.816 -10.790 1.00 97.06 111 ALA A O 1
ATOM 910 N N . SER A 1 112 ? 10.321 1.070 -10.491 1.00 96.75 112 SER A N 1
ATOM 911 C CA . SER A 1 112 ? 10.288 1.166 -9.023 1.00 96.75 112 SER A CA 1
ATOM 912 C C . SER A 1 112 ? 10.021 2.596 -8.542 1.00 96.75 112 SER A C 1
ATOM 914 O O . SER A 1 112 ? 9.258 2.808 -7.598 1.00 96.75 112 SER A O 1
ATOM 916 N N . ALA A 1 113 ? 10.621 3.589 -9.205 1.00 96.88 113 ALA A N 1
ATOM 917 C CA . ALA A 1 113 ? 10.380 4.997 -8.909 1.00 96.88 113 ALA A CA 1
ATOM 918 C C . ALA A 1 113 ? 8.933 5.411 -9.216 1.00 96.88 113 ALA A C 1
ATOM 920 O O . ALA A 1 113 ? 8.345 6.165 -8.441 1.00 96.88 113 ALA A O 1
ATOM 921 N N . LEU A 1 114 ? 8.335 4.875 -10.282 1.00 97.75 114 LEU A N 1
ATOM 922 C CA . LEU A 1 114 ? 6.935 5.118 -10.615 1.00 97.75 114 LEU A CA 1
ATOM 923 C C . LEU A 1 114 ? 5.978 4.475 -9.601 1.00 97.75 114 LEU A C 1
ATOM 925 O O . LEU A 1 114 ? 5.029 5.130 -9.185 1.00 97.75 114 LEU A O 1
ATOM 929 N N . TYR A 1 115 ? 6.256 3.262 -9.111 1.00 98.00 115 TYR A N 1
ATOM 930 C CA . TYR A 1 115 ? 5.503 2.672 -7.990 1.00 98.00 115 TYR A CA 1
ATOM 931 C C . TYR A 1 115 ? 5.583 3.533 -6.727 1.00 98.00 115 TYR A C 1
ATOM 933 O O . TYR A 1 115 ? 4.580 3.725 -6.039 1.00 98.00 115 TYR A O 1
ATOM 941 N N . LYS A 1 116 ? 6.765 4.084 -6.426 1.00 97.69 116 LYS A N 1
ATOM 942 C CA . LYS A 1 116 ? 6.921 5.023 -5.312 1.00 97.69 116 LYS A CA 1
ATOM 943 C C . LYS A 1 116 ? 6.060 6.264 -5.523 1.00 97.69 116 LYS A C 1
ATOM 945 O O . LYS A 1 116 ? 5.296 6.622 -4.635 1.00 97.69 116 LYS A O 1
ATOM 950 N N . PHE A 1 117 ? 6.145 6.878 -6.700 1.00 97.69 117 PHE A N 1
ATOM 951 C CA . PHE A 1 117 ? 5.344 8.047 -7.053 1.00 97.69 117 PHE A CA 1
ATOM 952 C C . PHE A 1 117 ? 3.837 7.756 -6.957 1.00 97.69 117 PHE A C 1
ATOM 954 O O . PHE A 1 117 ? 3.108 8.521 -6.332 1.00 97.69 117 PHE A O 1
ATOM 961 N N . MET A 1 118 ? 3.382 6.612 -7.470 1.00 97.69 118 MET A N 1
ATOM 962 C CA . MET A 1 118 ? 1.997 6.140 -7.389 1.00 97.69 118 MET A CA 1
ATOM 963 C C . MET A 1 118 ? 1.489 6.049 -5.948 1.00 97.69 118 MET A C 1
ATOM 965 O O . MET A 1 118 ? 0.392 6.503 -5.640 1.00 97.69 118 MET A O 1
ATOM 969 N N . LEU A 1 119 ? 2.285 5.493 -5.034 1.00 97.69 119 LEU A N 1
ATOM 970 C CA . LEU A 1 119 ? 1.876 5.343 -3.634 1.00 97.69 119 LEU A CA 1
ATOM 971 C C . LEU A 1 119 ? 1.842 6.683 -2.879 1.00 97.69 119 LEU A C 1
ATOM 973 O O . LEU A 1 119 ? 1.178 6.792 -1.848 1.00 97.69 119 LEU A O 1
ATOM 977 N N . GLN A 1 120 ? 2.507 7.712 -3.405 1.00 96.50 120 GLN A N 1
ATOM 978 C CA . GLN A 1 120 ? 2.591 9.049 -2.813 1.00 96.50 120 GLN A CA 1
ATOM 979 C C . GLN A 1 120 ? 1.563 10.041 -3.369 1.00 96.50 120 GLN A C 1
ATOM 981 O O . GLN A 1 120 ? 1.282 11.042 -2.710 1.00 96.50 120 GLN A O 1
ATOM 986 N N . ASN A 1 121 ? 0.996 9.763 -4.543 1.00 97.12 121 ASN A N 1
ATOM 987 C CA . ASN A 1 121 ? 0.135 10.681 -5.289 1.00 97.12 121 ASN A CA 1
ATOM 988 C C . ASN A 1 121 ? -1.230 10.053 -5.588 1.00 97.12 121 ASN A C 1
ATOM 990 O O . ASN A 1 121 ? -1.460 8.880 -5.315 1.00 97.12 121 ASN A O 1
ATOM 994 N N . GLU A 1 122 ? -2.179 10.856 -6.054 1.00 96.31 122 GLU A N 1
ATOM 995 C CA . GLU A 1 122 ? -3.559 10.425 -6.349 1.00 96.31 122 GLU A CA 1
ATOM 996 C C . GLU A 1 122 ? -3.790 10.183 -7.845 1.00 96.31 122 GLU A C 1
ATOM 998 O O . GLU A 1 122 ? -4.816 9.631 -8.232 1.00 96.31 122 GLU A O 1
ATOM 1003 N N . GLU A 1 123 ? -2.818 10.550 -8.678 1.00 97.31 123 GLU A N 1
ATOM 1004 C CA . GLU A 1 123 ? -2.803 10.319 -10.117 1.00 97.31 123 GLU A CA 1
ATOM 1005 C C . GLU A 1 123 ? -1.386 9.927 -10.547 1.00 97.31 123 GLU A C 1
ATOM 1007 O O . GLU A 1 123 ? -0.397 10.401 -9.975 1.00 97.31 123 GLU A O 1
ATOM 1012 N N . ILE A 1 124 ? -1.293 9.072 -11.563 1.00 97.44 124 ILE A N 1
ATOM 1013 C CA . ILE A 1 124 ? -0.058 8.803 -12.298 1.00 97.44 124 ILE A CA 1
ATOM 1014 C C . ILE A 1 124 ? -0.301 8.862 -13.802 1.00 97.44 124 ILE A C 1
ATOM 1016 O O . ILE A 1 124 ? -1.396 8.558 -14.272 1.00 97.44 124 ILE A O 1
ATOM 1020 N N . ASP A 1 125 ? 0.750 9.193 -14.546 1.00 96.38 125 ASP A N 1
ATOM 1021 C CA . ASP A 1 125 ? 0.794 9.090 -16.002 1.00 96.38 125 ASP A CA 1
ATOM 1022 C C . ASP A 1 125 ? 1.743 7.955 -16.395 1.00 96.38 125 ASP A C 1
ATOM 1024 O O . ASP A 1 125 ? 2.909 7.916 -15.976 1.00 96.38 125 ASP A O 1
ATOM 1028 N N . VAL A 1 126 ? 1.235 7.026 -17.199 1.00 95.88 126 VAL A N 1
ATOM 1029 C CA . VAL A 1 126 ? 2.030 5.976 -17.821 1.00 95.88 126 VAL A CA 1
ATOM 1030 C C . VAL A 1 126 ? 1.823 6.037 -19.326 1.00 95.88 126 VAL A C 1
ATOM 1032 O O . VAL A 1 126 ? 0.842 5.521 -19.847 1.00 95.88 126 VAL A O 1
ATOM 1035 N N . ASP A 1 127 ? 2.779 6.667 -20.008 1.00 91.31 127 ASP A N 1
ATOM 1036 C CA . ASP A 1 127 ? 2.814 6.730 -21.478 1.00 91.31 127 ASP A CA 1
ATOM 1037 C C . ASP A 1 127 ? 1.600 7.470 -22.073 1.00 91.31 127 ASP A C 1
ATOM 1039 O O . ASP A 1 127 ? 0.952 7.016 -23.011 1.00 91.31 127 ASP A O 1
ATOM 1043 N N . GLY A 1 128 ? 1.234 8.600 -21.458 1.00 91.75 128 GLY A N 1
ATOM 1044 C CA . GLY A 1 128 ? 0.086 9.417 -21.850 1.00 91.75 128 GLY A CA 1
ATOM 1045 C C . GLY A 1 128 ? -1.253 8.907 -21.311 1.00 91.75 128 GLY A C 1
ATOM 1046 O O . GLY A 1 128 ? -2.262 9.605 -21.419 1.00 91.75 128 GLY A O 1
ATOM 1047 N N . SER A 1 129 ? -1.280 7.721 -20.693 1.00 95.31 129 SER A N 1
ATOM 1048 C CA . SER A 1 129 ? -2.463 7.196 -20.008 1.00 95.31 129 SER A CA 1
ATOM 1049 C C . SER A 1 129 ? -2.466 7.628 -18.546 1.00 95.31 129 SER A C 1
ATOM 1051 O O . SER A 1 129 ? -1.557 7.290 -17.786 1.00 95.31 129 SER A O 1
ATOM 1053 N N . LYS A 1 130 ? -3.509 8.354 -18.139 1.00 97.00 130 LYS A N 1
ATOM 1054 C CA . LYS A 1 130 ? -3.688 8.811 -16.757 1.00 97.00 130 LYS A CA 1
ATOM 1055 C C . LYS A 1 130 ? -4.514 7.825 -15.943 1.00 97.00 130 LYS A C 1
ATOM 1057 O O . LYS A 1 130 ? -5.583 7.401 -16.377 1.00 97.00 130 LYS A O 1
ATOM 1062 N N . TYR A 1 131 ? -4.046 7.525 -14.737 1.00 97.75 131 TYR A N 1
ATOM 1063 C CA . TYR A 1 131 ? -4.716 6.631 -13.797 1.00 97.75 131 TYR A CA 1
ATOM 1064 C C . TYR A 1 131 ? -4.914 7.318 -12.454 1.00 97.75 131 TYR A C 1
ATOM 1066 O O . TYR A 1 131 ? -3.953 7.822 -11.872 1.00 97.75 131 TYR A O 1
ATOM 1074 N N . SER A 1 132 ? -6.139 7.276 -11.929 1.00 97.50 132 SER A N 1
ATOM 1075 C CA . SER A 1 132 ? -6.403 7.659 -10.542 1.00 97.50 132 SER A CA 1
ATOM 1076 C C . SER A 1 132 ? -5.985 6.534 -9.595 1.00 97.50 132 SER A C 1
ATOM 1078 O O . SER A 1 132 ? -6.183 5.351 -9.880 1.00 97.50 132 SER A O 1
ATOM 1080 N N . VAL A 1 133 ? -5.404 6.906 -8.458 1.00 97.62 133 VAL A N 1
ATOM 1081 C CA . VAL A 1 133 ? -4.879 5.992 -7.445 1.00 97.62 133 VAL A CA 1
ATOM 1082 C C . VAL A 1 133 ? -5.523 6.321 -6.101 1.00 97.62 133 VAL A C 1
ATOM 1084 O O . VAL A 1 133 ? -5.052 7.180 -5.345 1.00 97.62 133 VAL A O 1
ATOM 1087 N N . SER A 1 134 ? -6.606 5.612 -5.791 1.00 97.38 134 SER A N 1
ATOM 1088 C CA . SER A 1 134 ? -7.352 5.787 -4.541 1.00 97.38 134 SER A CA 1
ATOM 1089 C C . SER A 1 134 ? -6.571 5.285 -3.316 1.00 97.38 134 SER A C 1
ATOM 1091 O O . SER A 1 134 ? -5.596 4.535 -3.440 1.00 97.38 134 SER A O 1
ATOM 1093 N N . MET A 1 135 ? -7.012 5.643 -2.101 1.00 97.75 135 MET A N 1
ATOM 1094 C CA . MET A 1 135 ? -6.463 5.048 -0.872 1.00 97.75 135 MET A CA 1
ATOM 1095 C C . MET A 1 135 ? -6.629 3.523 -0.877 1.00 97.75 135 MET A C 1
ATOM 1097 O O . MET A 1 135 ? -5.700 2.797 -0.525 1.00 97.75 135 MET A O 1
ATOM 1101 N N . CYS A 1 136 ? -7.782 3.033 -1.340 1.00 96.75 136 CYS A N 1
ATOM 1102 C CA . CYS A 1 136 ? -8.043 1.606 -1.493 1.00 96.75 136 CYS A CA 1
ATOM 1103 C C . CYS A 1 136 ? -7.001 0.930 -2.401 1.00 96.75 136 CYS A C 1
ATOM 1105 O O . CYS A 1 136 ? -6.422 -0.092 -2.025 1.00 96.75 136 CYS A O 1
ATOM 1107 N N . ASP A 1 137 ? -6.678 1.530 -3.550 1.00 97.81 137 ASP A N 1
ATOM 1108 C CA . ASP A 1 137 ? -5.671 0.979 -4.463 1.00 97.81 137 ASP A CA 1
ATOM 1109 C C . ASP A 1 137 ? -4.288 0.918 -3.808 1.00 97.81 137 ASP A C 1
ATOM 1111 O O . ASP A 1 137 ? -3.631 -0.127 -3.849 1.00 97.81 137 ASP A O 1
ATOM 1115 N N . LYS A 1 138 ? -3.872 1.990 -3.120 1.00 98.31 138 LYS A N 1
ATOM 1116 C CA . LYS A 1 138 ? -2.600 2.039 -2.373 1.00 98.31 138 LYS A CA 1
ATOM 1117 C C . LYS A 1 138 ? -2.525 0.936 -1.320 1.00 98.31 138 LYS A C 1
ATOM 1119 O O . LYS A 1 138 ? -1.492 0.274 -1.193 1.00 98.31 138 LYS A O 1
ATOM 1124 N N . LEU A 1 139 ? -3.620 0.699 -0.598 1.00 98.06 139 LEU A N 1
ATOM 1125 C CA . LEU A 1 139 ? -3.714 -0.374 0.389 1.00 98.06 139 LEU A CA 1
ATOM 1126 C C . LEU A 1 139 ? -3.602 -1.757 -0.255 1.00 98.06 139 LEU A C 1
ATOM 1128 O O . LEU A 1 139 ? -2.900 -2.602 0.292 1.00 98.06 139 LEU A O 1
ATOM 1132 N N . HIS A 1 140 ? -4.191 -1.997 -1.429 1.00 97.75 140 HIS A N 1
ATOM 1133 C CA . HIS A 1 140 ? -4.000 -3.266 -2.144 1.00 97.75 140 HIS A CA 1
ATOM 1134 C C . HIS A 1 140 ? -2.546 -3.478 -2.565 1.00 97.75 140 HIS A C 1
ATOM 1136 O O . HIS A 1 140 ? -1.991 -4.554 -2.331 1.00 97.75 140 HIS A O 1
ATOM 1142 N N . PHE A 1 141 ? -1.893 -2.460 -3.126 1.00 97.94 141 PHE A N 1
ATOM 1143 C CA . PHE A 1 141 ? -0.476 -2.552 -3.486 1.00 97.94 141 PHE A CA 1
ATOM 1144 C C . PHE A 1 141 ? 0.408 -2.852 -2.268 1.00 97.94 141 PHE A C 1
ATOM 1146 O O . PHE A 1 141 ? 1.298 -3.703 -2.339 1.00 97.94 141 PHE A O 1
ATOM 1153 N N . ILE A 1 142 ? 0.137 -2.217 -1.126 1.00 97.38 142 ILE A N 1
ATOM 1154 C CA . ILE A 1 142 ? 0.935 -2.398 0.090 1.00 97.38 142 ILE A CA 1
ATOM 1155 C C . ILE A 1 142 ? 0.596 -3.703 0.807 1.00 97.38 142 ILE A C 1
ATOM 1157 O O . ILE A 1 142 ? 1.492 -4.487 1.097 1.00 97.38 142 ILE A O 1
ATOM 1161 N N . VAL A 1 143 ? -0.670 -3.974 1.106 1.00 96.31 143 VAL A N 1
ATOM 1162 C CA . VAL A 1 143 ? 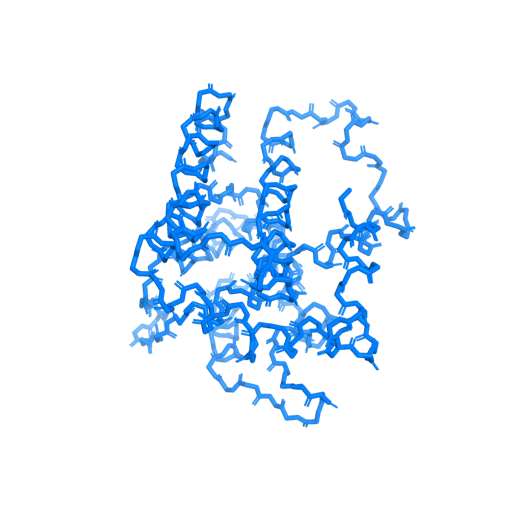-1.069 -5.131 1.914 1.00 96.31 143 VAL A CA 1
ATOM 1163 C C . VAL A 1 143 ? -1.030 -6.410 1.088 1.00 96.31 143 VAL A C 1
ATOM 1165 O O . VAL A 1 143 ? -0.360 -7.371 1.474 1.00 96.31 143 VAL A O 1
ATOM 1168 N N . SER A 1 144 ? -1.728 -6.430 -0.047 1.00 95.00 144 SER A N 1
ATOM 1169 C CA . SER A 1 144 ? -1.865 -7.622 -0.891 1.00 95.00 144 SER A CA 1
ATOM 1170 C C . SER A 1 144 ? -0.610 -7.876 -1.729 1.00 95.00 144 SER A C 1
ATOM 1172 O O . SER A 1 144 ? -0.196 -9.030 -1.867 1.00 95.00 144 SER A O 1
ATOM 1174 N N . GLY A 1 145 ? 0.009 -6.811 -2.249 1.00 95.06 145 GLY A N 1
ATOM 1175 C CA . GLY A 1 145 ? 1.194 -6.884 -3.107 1.00 95.06 145 GLY A CA 1
ATOM 1176 C C . GLY A 1 145 ? 2.502 -7.025 -2.335 1.00 95.06 145 GLY A C 1
ATOM 1177 O O . GLY A 1 145 ? 3.254 -7.972 -2.564 1.00 95.06 145 GLY A O 1
ATOM 1178 N N . TYR A 1 146 ? 2.774 -6.116 -1.399 1.00 95.06 146 TYR A N 1
ATOM 1179 C CA . TYR A 1 146 ? 4.054 -6.064 -0.691 1.00 95.06 146 TYR A CA 1
ATOM 1180 C C . TYR A 1 146 ? 4.067 -6.904 0.589 1.00 95.06 146 TYR A C 1
ATOM 1182 O O . TYR A 1 146 ? 4.749 -7.926 0.654 1.00 95.06 146 TYR A O 1
ATOM 1190 N N . ILE A 1 147 ? 3.317 -6.495 1.611 1.00 94.06 147 ILE A N 1
ATOM 1191 C CA . ILE A 1 147 ? 3.424 -7.020 2.971 1.00 94.06 147 ILE A CA 1
ATOM 1192 C C . ILE A 1 147 ? 3.063 -8.509 3.021 1.00 94.06 147 ILE A C 1
ATOM 1194 O O . ILE A 1 147 ? 3.760 -9.304 3.658 1.00 94.06 147 ILE A O 1
ATOM 1198 N N . TYR A 1 148 ? 1.996 -8.919 2.331 1.00 92.62 148 TYR A N 1
ATOM 1199 C CA . TYR A 1 148 ? 1.605 -10.324 2.310 1.00 92.62 148 TYR A CA 1
ATOM 1200 C C . TYR A 1 148 ? 2.606 -11.197 1.538 1.00 92.62 148 TYR A C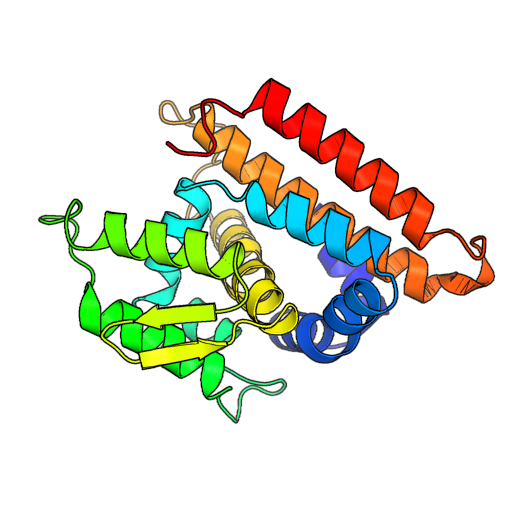 1
ATOM 1202 O O . TYR A 1 148 ? 2.885 -12.329 1.945 1.00 92.62 148 TYR A O 1
ATOM 1210 N N . THR A 1 149 ? 3.205 -10.679 0.465 1.00 91.31 149 THR A N 1
ATOM 1211 C CA . THR A 1 149 ? 4.264 -11.393 -0.264 1.00 91.31 149 THR A CA 1
ATOM 1212 C C . THR A 1 149 ? 5.530 -11.506 0.584 1.00 91.31 149 THR A C 1
ATOM 1214 O O . THR A 1 149 ? 6.057 -12.608 0.723 1.00 91.31 149 THR A O 1
ATOM 1217 N N . LEU A 1 150 ? 5.924 -10.432 1.275 1.00 88.75 150 LEU A N 1
ATOM 1218 C CA . LEU A 1 150 ? 7.050 -10.423 2.211 1.00 88.75 150 LEU A CA 1
ATOM 1219 C C . LEU A 1 150 ? 6.869 -11.453 3.337 1.00 88.75 150 LEU A C 1
ATOM 1221 O O . LEU A 1 150 ? 7.798 -12.199 3.655 1.00 88.75 150 LEU A O 1
ATOM 1225 N N . ARG A 1 151 ? 5.662 -11.535 3.920 1.00 86.56 151 ARG A N 1
ATOM 1226 C CA . ARG A 1 151 ? 5.306 -12.548 4.929 1.00 86.56 151 ARG A CA 1
ATOM 1227 C C . ARG A 1 151 ? 5.484 -13.960 4.375 1.00 86.56 151 ARG A C 1
ATOM 1229 O O . ARG A 1 151 ? 6.093 -14.789 5.044 1.00 86.56 151 ARG A O 1
ATOM 1236 N N . ASN A 1 152 ? 4.955 -14.235 3.182 1.00 85.06 152 ASN A N 1
ATOM 1237 C CA . ASN A 1 152 ? 5.044 -15.564 2.574 1.00 85.06 152 ASN A CA 1
ATOM 1238 C C . ASN A 1 152 ? 6.499 -15.944 2.268 1.00 85.06 152 ASN A C 1
ATOM 1240 O O . ASN A 1 152 ? 6.918 -17.035 2.639 1.00 85.06 152 ASN A O 1
ATOM 1244 N N . ASP A 1 153 ? 7.288 -15.040 1.687 1.00 82.06 153 ASP A N 1
ATOM 1245 C CA . ASP A 1 153 ? 8.704 -15.294 1.389 1.00 82.06 153 ASP A CA 1
ATOM 1246 C C . ASP A 1 153 ? 9.526 -15.561 2.657 1.00 82.06 153 ASP A C 1
ATOM 1248 O O . ASP A 1 153 ? 10.397 -16.432 2.663 1.00 82.06 153 ASP A O 1
ATOM 1252 N N . THR A 1 154 ? 9.226 -14.841 3.743 1.00 75.75 154 THR A N 1
ATOM 1253 C CA . THR A 1 154 ? 9.884 -15.035 5.045 1.00 75.75 154 THR A CA 1
ATOM 1254 C C . THR A 1 154 ? 9.486 -16.369 5.683 1.00 75.75 154 THR A C 1
ATOM 1256 O O . THR A 1 154 ? 10.329 -17.054 6.254 1.00 75.75 154 THR A O 1
ATOM 1259 N N . MET A 1 155 ? 8.210 -16.762 5.590 1.00 66.19 155 MET A N 1
ATOM 1260 C CA . MET A 1 155 ? 7.707 -18.015 6.175 1.00 66.19 155 MET A CA 1
ATOM 1261 C C . MET A 1 155 ? 8.129 -19.263 5.395 1.00 66.19 155 MET A C 1
ATOM 1263 O O . MET A 1 155 ? 8.322 -20.310 6.002 1.00 66.19 155 MET A O 1
ATOM 1267 N N . HIS A 1 156 ? 8.281 -19.164 4.075 1.00 61.50 156 HIS A N 1
ATOM 1268 C CA . HIS A 1 156 ? 8.696 -20.282 3.224 1.00 61.50 156 HIS A CA 1
ATOM 1269 C C . HIS A 1 156 ? 10.219 -20.447 3.125 1.00 61.50 156 HIS A C 1
ATOM 1271 O O . HIS A 1 156 ? 10.684 -21.280 2.358 1.00 61.50 156 HIS A O 1
ATOM 1277 N N . GLY A 1 157 ? 11.007 -19.666 3.874 1.00 53.56 157 GLY A N 1
ATOM 1278 C CA . GLY A 1 157 ? 12.471 -19.770 3.873 1.00 53.56 157 GLY A CA 1
ATOM 1279 C C . GLY A 1 157 ? 13.143 -19.330 2.567 1.00 53.56 157 GLY A C 1
ATOM 1280 O O . GLY A 1 157 ? 14.364 -19.387 2.471 1.00 53.56 157 GLY A O 1
ATOM 1281 N N . ASN A 1 158 ? 12.374 -18.835 1.589 1.00 51.84 158 ASN A N 1
ATOM 1282 C CA . ASN A 1 158 ? 12.890 -18.324 0.316 1.00 51.84 158 ASN A CA 1
ATOM 1283 C C . ASN A 1 158 ? 13.763 -17.073 0.502 1.00 51.84 158 ASN A C 1
ATOM 1285 O O . ASN A 1 158 ? 14.586 -16.767 -0.354 1.00 51.84 158 ASN A O 1
ATOM 1289 N N . ASN A 1 159 ? 13.605 -16.367 1.625 1.00 48.50 159 ASN A N 1
ATOM 1290 C CA . ASN A 1 159 ? 14.516 -15.321 2.070 1.00 48.50 159 ASN A CA 1
ATOM 1291 C C . ASN A 1 159 ? 15.130 -15.720 3.417 1.00 48.50 159 ASN A C 1
ATOM 1293 O O . ASN A 1 159 ? 14.483 -15.619 4.462 1.00 48.50 159 ASN A O 1
ATOM 1297 N N . ILE A 1 160 ? 16.400 -16.138 3.393 1.00 40.12 160 ILE A N 1
ATOM 1298 C CA . ILE A 1 160 ? 17.263 -16.192 4.580 1.00 40.12 160 ILE A CA 1
ATOM 1299 C C . ILE A 1 160 ? 17.121 -14.853 5.306 1.00 40.12 160 ILE A C 1
ATOM 1301 O O . ILE A 1 160 ? 17.316 -13.808 4.689 1.00 40.12 160 ILE A O 1
ATOM 1305 N N . SER A 1 161 ? 16.729 -14.912 6.584 1.00 43.50 161 SER A N 1
ATOM 1306 C CA . SER A 1 161 ? 1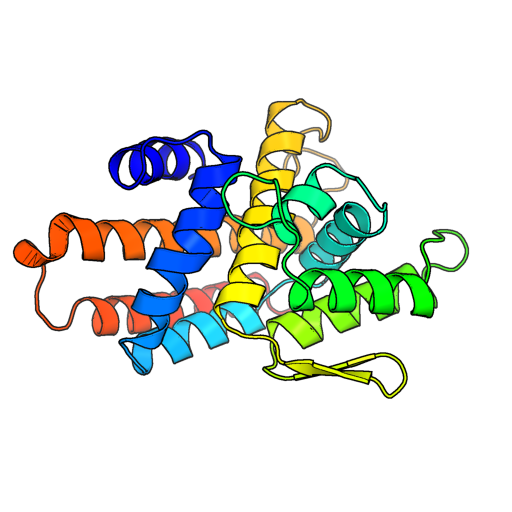6.617 -13.807 7.545 1.00 43.50 161 SER A CA 1
ATOM 1307 C C . SER A 1 161 ? 17.122 -12.466 7.004 1.00 43.50 161 SER A C 1
ATOM 1309 O O . SER A 1 161 ? 18.326 -12.211 6.972 1.00 43.50 161 SER A O 1
ATOM 1311 N N . ILE A 1 162 ? 16.192 -11.585 6.626 1.00 48.38 162 ILE A N 1
ATOM 1312 C CA . ILE A 1 162 ? 16.465 -10.249 6.066 1.00 48.38 162 ILE A CA 1
ATOM 1313 C C . ILE A 1 162 ? 17.368 -9.413 7.013 1.00 48.38 162 ILE A C 1
ATOM 1315 O O . ILE A 1 162 ? 18.013 -8.449 6.601 1.00 48.38 162 ILE A O 1
ATOM 1319 N N . THR A 1 163 ? 17.462 -9.810 8.287 1.00 44.59 163 THR A N 1
ATOM 1320 C CA . THR A 1 163 ? 18.278 -9.195 9.345 1.00 44.59 163 THR A CA 1
ATOM 1321 C C . THR A 1 163 ? 19.555 -9.961 9.720 1.00 44.59 163 THR A C 1
ATOM 1323 O O . THR A 1 163 ? 20.327 -9.462 10.530 1.00 44.59 163 THR A O 1
ATOM 1326 N N . LYS A 1 164 ? 19.801 -11.166 9.182 1.00 46.62 164 LYS A N 1
ATOM 1327 C CA . LYS A 1 164 ? 20.986 -11.988 9.509 1.00 46.62 164 LYS A CA 1
ATOM 1328 C C . LYS A 1 164 ? 21.707 -12.435 8.240 1.00 46.62 164 LYS A C 1
ATOM 1330 O O . LYS A 1 164 ? 21.861 -13.623 7.978 1.00 46.62 164 LYS A O 1
ATOM 1335 N N . SER A 1 165 ? 22.123 -11.466 7.436 1.00 59.41 165 SER A N 1
ATOM 1336 C CA . SER A 1 165 ? 23.013 -11.684 6.301 1.00 59.41 165 SER A CA 1
ATOM 1337 C C . SER A 1 165 ? 24.125 -10.644 6.333 1.00 59.41 165 SER A C 1
ATOM 1339 O O . SER A 1 165 ? 23.896 -9.503 6.732 1.00 59.41 165 SER A O 1
ATOM 1341 N N . SER A 1 166 ? 25.309 -10.997 5.831 1.00 55.22 166 SER A N 1
ATOM 1342 C CA . SER A 1 166 ? 26.389 -10.038 5.554 1.00 55.22 166 SER A CA 1
ATOM 1343 C C . SER A 1 166 ? 25.979 -8.931 4.568 1.00 55.22 166 SER A C 1
ATOM 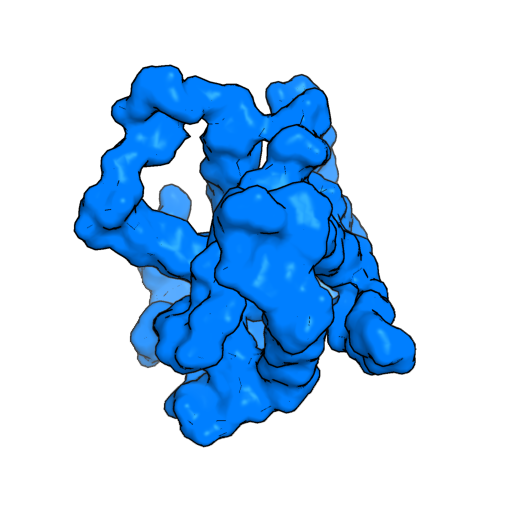1345 O O . SER A 1 166 ? 26.679 -7.934 4.438 1.00 55.22 166 SER A O 1
ATOM 1347 N N . LYS A 1 167 ? 24.830 -9.082 3.888 1.00 62.47 167 LYS A N 1
ATOM 1348 C CA . LYS A 1 167 ? 24.239 -8.100 2.965 1.00 62.47 167 LYS A CA 1
ATOM 1349 C C . LYS A 1 167 ? 23.182 -7.189 3.613 1.00 62.47 167 LYS A C 1
ATOM 1351 O O . LYS A 1 167 ? 22.609 -6.339 2.926 1.00 62.47 167 LYS A O 1
ATOM 1356 N N . THR A 1 168 ? 22.872 -7.356 4.902 1.00 69.81 168 THR A N 1
ATOM 1357 C CA . THR A 1 168 ? 21.912 -6.492 5.606 1.00 69.81 168 THR A CA 1
ATOM 1358 C C . THR A 1 168 ? 22.513 -5.097 5.788 1.00 69.81 168 THR A C 1
ATOM 1360 O O . THR A 1 168 ? 23.591 -4.941 6.349 1.00 69.81 168 THR A O 1
ATOM 1363 N N . ASN A 1 169 ? 21.804 -4.067 5.324 1.00 79.62 169 ASN A N 1
ATOM 1364 C CA . ASN A 1 169 ? 22.211 -2.670 5.460 1.00 79.62 169 ASN A CA 1
ATOM 1365 C C . ASN A 1 169 ? 21.077 -1.818 6.044 1.00 79.62 169 ASN A C 1
ATOM 1367 O O . ASN A 1 169 ? 19.963 -2.302 6.248 1.00 79.62 169 ASN A O 1
ATOM 1371 N N . MET A 1 170 ? 21.341 -0.539 6.301 1.00 83.62 170 MET A N 1
ATOM 1372 C CA . MET A 1 170 ? 20.351 0.347 6.920 1.00 83.62 170 MET A CA 1
ATOM 1373 C C . MET A 1 170 ? 19.067 0.488 6.083 1.00 83.62 170 MET A C 1
ATOM 1375 O O . MET A 1 170 ? 17.975 0.505 6.641 1.00 83.62 170 MET A O 1
ATOM 1379 N N . SER A 1 171 ? 19.155 0.453 4.747 1.00 82.44 171 SER A N 1
ATOM 1380 C CA . SER A 1 171 ? 17.968 0.421 3.874 1.00 82.44 171 SER A CA 1
ATOM 1381 C C . SER A 1 171 ? 17.153 -0.871 4.030 1.00 82.44 171 SER A C 1
ATOM 1383 O O . SER A 1 171 ? 15.937 -0.873 3.854 1.00 82.44 171 SER A O 1
ATOM 1385 N N . THR A 1 172 ? 17.801 -1.988 4.367 1.00 81.75 172 THR A N 1
ATOM 1386 C CA . THR A 1 172 ? 17.120 -3.251 4.679 1.00 81.75 172 THR A CA 1
ATOM 1387 C C . THR A 1 172 ? 16.339 -3.151 5.995 1.00 81.75 172 THR A C 1
ATOM 1389 O O . THR A 1 172 ? 15.189 -3.590 6.060 1.00 81.75 172 THR A O 1
ATOM 1392 N N . TYR A 1 173 ? 16.915 -2.517 7.022 1.00 84.94 173 TYR A N 1
ATOM 1393 C CA . TYR A 1 173 ? 16.196 -2.218 8.266 1.00 84.94 173 TYR A CA 1
ATOM 1394 C C . TYR A 1 173 ? 15.047 -1.233 8.042 1.00 84.94 173 TYR A C 1
ATOM 1396 O O . TYR A 1 173 ? 13.943 -1.496 8.513 1.00 84.94 173 TYR A O 1
ATOM 1404 N N . ALA A 1 174 ? 15.265 -0.182 7.247 1.00 88.56 174 ALA A N 1
ATOM 1405 C CA . ALA A 1 174 ? 14.235 0.782 6.872 1.00 88.56 174 ALA A CA 1
ATOM 1406 C C . ALA A 1 174 ? 13.017 0.091 6.232 1.00 88.56 174 ALA A C 1
ATOM 1408 O O . ALA A 1 174 ? 11.883 0.344 6.633 1.00 88.56 174 ALA A O 1
ATOM 1409 N N . ASN A 1 175 ? 13.241 -0.837 5.293 1.00 89.19 175 ASN A N 1
ATOM 1410 C CA . ASN A 1 175 ? 12.189 -1.633 4.650 1.00 89.19 175 ASN A CA 1
ATOM 1411 C C . ASN A 1 175 ? 11.385 -2.481 5.654 1.00 89.19 175 ASN A C 1
ATOM 1413 O O . ASN A 1 175 ? 10.154 -2.464 5.650 1.00 89.19 175 ASN A O 1
ATOM 1417 N N . ASN A 1 176 ? 12.071 -3.206 6.541 1.00 87.88 176 ASN A N 1
ATOM 1418 C CA . ASN A 1 176 ? 11.406 -4.062 7.528 1.00 87.88 176 ASN A CA 1
ATOM 1419 C C . ASN A 1 176 ? 10.642 -3.245 8.574 1.00 87.88 176 ASN A C 1
ATOM 1421 O O . ASN A 1 176 ? 9.523 -3.604 8.940 1.00 87.88 176 ASN A O 1
ATOM 1425 N N . TYR A 1 177 ? 11.231 -2.141 9.034 1.00 91.62 177 TYR A N 1
ATOM 1426 C CA . TYR A 1 177 ? 10.589 -1.245 9.984 1.00 91.62 177 TYR A CA 1
ATOM 1427 C C . TYR A 1 177 ? 9.376 -0.557 9.349 1.00 91.62 177 TYR A C 1
ATOM 1429 O O . TYR A 1 177 ? 8.327 -0.481 9.977 1.00 91.62 177 TYR A O 1
ATOM 1437 N N . TYR A 1 178 ? 9.465 -0.149 8.079 1.00 94.06 178 TYR A N 1
ATOM 1438 C CA . TYR A 1 178 ? 8.326 0.390 7.334 1.00 94.06 178 TYR A CA 1
ATOM 1439 C C . TYR A 1 178 ? 7.173 -0.618 7.253 1.00 94.06 178 TYR A C 1
ATOM 1441 O O . TYR A 1 178 ? 6.042 -0.293 7.604 1.00 94.06 178 TYR A O 1
ATOM 1449 N N . SER A 1 179 ? 7.466 -1.865 6.860 1.00 93.19 179 SER A N 1
ATOM 1450 C CA . SER A 1 179 ? 6.481 -2.959 6.857 1.00 93.19 179 SER A CA 1
ATOM 1451 C C . SER A 1 179 ? 5.819 -3.150 8.217 1.00 93.19 179 SER A C 1
ATOM 1453 O O . SER A 1 179 ? 4.604 -3.336 8.302 1.00 93.19 179 SER A O 1
ATOM 1455 N N . PHE A 1 180 ? 6.627 -3.133 9.279 1.00 93.38 180 PHE A N 1
ATOM 1456 C CA . PHE A 1 180 ? 6.143 -3.244 10.646 1.00 93.38 180 PHE A CA 1
ATOM 1457 C C . PHE A 1 180 ? 5.199 -2.093 10.989 1.00 93.38 180 PHE A C 1
ATOM 1459 O O . PHE A 1 180 ? 4.078 -2.362 11.405 1.00 93.38 180 PHE A O 1
ATOM 1466 N N . LEU A 1 181 ? 5.629 -0.848 10.774 1.00 95.62 181 LEU A N 1
ATOM 1467 C CA . LEU A 1 181 ? 4.889 0.352 11.146 1.00 95.62 181 LEU A CA 1
ATOM 1468 C C . LEU A 1 181 ? 3.556 0.443 10.396 1.00 95.62 181 LEU A C 1
ATOM 1470 O O . LEU A 1 181 ? 2.513 0.677 11.002 1.00 95.62 181 LEU A O 1
ATOM 1474 N N . PHE A 1 182 ? 3.570 0.166 9.090 1.00 96.81 182 PHE A N 1
ATOM 1475 C CA . PHE A 1 182 ? 2.359 0.175 8.275 1.00 96.81 182 PHE A CA 1
ATOM 1476 C C . PHE A 1 182 ? 1.362 -0.891 8.741 1.00 96.81 182 PHE A C 1
ATOM 1478 O O . PHE A 1 182 ? 0.198 -0.592 8.994 1.00 96.81 182 PHE A O 1
ATOM 1485 N N . MET A 1 183 ? 1.817 -2.134 8.926 1.00 95.88 183 MET A N 1
ATOM 1486 C CA . MET A 1 183 ? 0.948 -3.213 9.401 1.00 95.88 183 MET A CA 1
ATOM 1487 C C . MET A 1 183 ? 0.464 -2.981 10.840 1.00 95.88 183 MET A C 1
ATOM 1489 O O . MET A 1 183 ? -0.671 -3.319 11.167 1.00 95.88 183 MET A O 1
ATOM 1493 N N . TYR A 1 184 ? 1.308 -2.404 11.698 1.00 96.62 184 TYR A N 1
ATOM 1494 C CA . TYR A 1 184 ? 0.953 -2.012 13.059 1.00 96.62 184 TYR A CA 1
ATOM 1495 C C . TYR A 1 184 ? -0.251 -1.074 13.056 1.00 96.62 184 TYR A C 1
ATOM 1497 O O . TYR A 1 184 ? -1.279 -1.411 13.640 1.00 96.62 184 TYR A O 1
ATOM 1505 N N . TYR A 1 185 ? -0.179 0.033 12.317 1.00 97.69 185 TYR A N 1
ATOM 1506 C CA . TYR A 1 185 ? -1.275 0.995 12.282 1.00 97.69 185 TYR A CA 1
ATOM 1507 C C . TYR A 1 185 ? -2.544 0.450 11.641 1.00 97.69 185 TYR A C 1
ATOM 1509 O O . TYR A 1 185 ? -3.629 0.713 12.150 1.00 97.69 185 TYR A O 1
ATOM 1517 N N . LEU A 1 186 ? -2.437 -0.382 10.604 1.00 97.06 186 LEU A N 1
ATOM 1518 C CA . LEU A 1 186 ? -3.610 -1.055 10.045 1.00 97.06 186 LEU A CA 1
ATOM 1519 C C . LEU A 1 186 ? -4.312 -1.962 11.065 1.00 97.06 186 LEU A C 1
ATOM 1521 O O . LEU A 1 186 ? -5.540 -2.024 11.078 1.00 97.06 186 LEU A O 1
ATOM 1525 N N . VAL A 1 187 ? -3.565 -2.654 11.931 1.00 96.38 187 VAL A N 1
ATOM 1526 C CA . VAL A 1 187 ? -4.156 -3.454 13.014 1.00 96.38 187 VAL A CA 1
ATOM 1527 C C . VAL A 1 187 ? -4.798 -2.561 14.070 1.00 96.38 187 VAL A C 1
ATOM 1529 O O . VAL A 1 187 ? -5.927 -2.841 14.464 1.00 96.38 187 VAL A O 1
ATOM 1532 N N . ILE A 1 188 ? -4.136 -1.477 14.484 1.00 96.69 188 ILE A N 1
ATOM 1533 C CA . ILE A 1 188 ? -4.707 -0.535 15.457 1.00 96.69 188 ILE A CA 1
ATOM 1534 C C . ILE A 1 188 ? -6.005 0.083 14.928 1.00 96.69 188 ILE A C 1
ATOM 1536 O O . ILE A 1 188 ? -6.993 0.106 15.653 1.00 96.69 188 ILE A O 1
ATOM 1540 N N . ILE A 1 189 ? -6.058 0.485 13.653 1.00 96.81 189 ILE A N 1
ATOM 1541 C CA . ILE A 1 189 ? -7.285 0.997 13.018 1.00 96.81 189 ILE A CA 1
ATOM 1542 C C . ILE A 1 189 ? -8.429 -0.020 13.131 1.00 96.81 189 ILE A C 1
ATOM 1544 O O . ILE A 1 189 ? -9.547 0.356 13.482 1.00 96.81 189 ILE A O 1
ATOM 1548 N N . LEU A 1 190 ? -8.160 -1.311 12.894 1.00 95.19 190 LEU A N 1
ATOM 1549 C CA . LEU A 1 190 ? -9.179 -2.356 13.052 1.00 95.19 190 LEU A CA 1
ATOM 1550 C C . LEU A 1 190 ? -9.588 -2.564 14.508 1.00 95.19 190 LEU A C 1
ATOM 1552 O O . LEU A 1 190 ? -10.751 -2.853 14.766 1.00 95.19 190 LEU A O 1
ATOM 1556 N N . MET A 1 191 ? -8.653 -2.460 15.454 1.00 95.19 191 MET A N 1
ATOM 1557 C CA . MET A 1 191 ? -8.963 -2.581 16.880 1.00 95.19 191 MET A CA 1
ATOM 1558 C C . MET A 1 191 ? -9.859 -1.434 17.348 1.00 95.19 191 MET A C 1
ATOM 1560 O O . MET A 1 191 ? -10.857 -1.690 18.016 1.00 95.19 191 MET A O 1
ATOM 1564 N N . LEU A 1 192 ? -9.549 -0.201 16.943 1.00 95.56 192 LEU A N 1
ATOM 1565 C CA . LEU A 1 192 ? -10.351 0.982 17.258 1.00 95.56 192 LEU A CA 1
ATOM 1566 C C . LEU A 1 192 ? -11.756 0.922 16.647 1.00 95.56 192 LEU A C 1
ATOM 1568 O O . LEU A 1 192 ? -12.704 1.383 17.276 1.00 95.56 192 LEU A O 1
ATOM 1572 N N . ASP A 1 193 ? -11.899 0.360 15.442 1.00 94.50 193 ASP A N 1
ATOM 1573 C CA . ASP A 1 193 ? -13.211 0.109 14.825 1.00 94.50 193 ASP A CA 1
ATOM 1574 C C . ASP A 1 193 ? -13.975 -0.994 15.570 1.00 94.50 193 ASP A C 1
ATOM 1576 O O . ASP A 1 193 ? -15.131 -0.822 15.943 1.00 94.50 193 ASP A O 1
ATOM 1580 N N . LYS A 1 194 ? -13.321 -2.130 15.840 1.00 93.81 194 LYS A N 1
ATOM 1581 C CA . LYS A 1 194 ? -13.965 -3.297 16.458 1.00 93.81 194 LYS A CA 1
ATOM 1582 C C . LYS A 1 194 ? -14.445 -3.029 17.885 1.00 93.81 194 LYS A C 1
ATOM 1584 O O . LYS A 1 194 ? -15.499 -3.537 18.260 1.00 93.81 194 LYS A O 1
ATOM 1589 N N . TYR A 1 195 ? -13.667 -2.279 18.657 1.00 94.25 195 TYR A N 1
ATOM 1590 C CA . TYR A 1 195 ? -13.943 -1.944 20.055 1.00 94.25 195 TYR A CA 1
ATOM 1591 C C . TYR A 1 195 ? -14.308 -0.468 20.201 1.00 94.25 195 TYR A C 1
ATOM 1593 O O . TYR A 1 195 ? -13.939 0.184 21.171 1.00 94.25 195 TYR A O 1
ATOM 1601 N N . SER A 1 196 ? -15.011 0.095 19.215 1.00 93.19 196 SER A N 1
ATOM 1602 C CA . SER A 1 196 ? -15.273 1.532 19.141 1.00 93.19 196 SER A CA 1
ATOM 1603 C C . SER A 1 196 ? -15.971 2.113 20.371 1.00 93.19 196 SER A C 1
ATOM 1605 O O . SER A 1 196 ? -15.811 3.311 20.601 1.00 93.19 196 SER A O 1
ATOM 1607 N N . SER A 1 197 ? -16.728 1.292 21.113 1.00 93.56 197 SER A N 1
ATOM 1608 C CA . SER A 1 197 ? -17.408 1.623 22.374 1.00 93.56 197 SER A CA 1
ATOM 1609 C C . SER A 1 197 ? -16.461 1.866 23.545 1.00 93.56 197 SER A C 1
ATOM 1611 O O . SER A 1 197 ? -16.813 2.593 24.467 1.00 93.56 197 SER A O 1
ATOM 1613 N N . ASP A 1 198 ? -15.276 1.262 23.505 1.00 94.38 198 ASP A N 1
ATOM 1614 C CA . ASP A 1 198 ? -14.333 1.239 24.626 1.00 94.38 198 ASP A CA 1
ATOM 1615 C C . ASP A 1 198 ? -13.349 2.418 24.555 1.00 94.38 198 ASP A C 1
ATOM 1617 O O . ASP A 1 198 ? -12.543 2.636 25.457 1.00 94.38 198 ASP A O 1
ATOM 1621 N N . TYR A 1 199 ? -13.418 3.190 23.469 1.00 92.69 199 TYR A N 1
ATOM 1622 C CA . TYR A 1 199 ? -12.544 4.315 23.179 1.00 92.69 199 TYR A CA 1
ATOM 1623 C C . TYR A 1 199 ? -13.339 5.612 23.044 1.00 92.69 199 TYR A C 1
ATOM 1625 O O . TYR A 1 199 ? -14.496 5.629 22.621 1.00 92.69 199 TYR A O 1
ATOM 1633 N N . ASN A 1 200 ? -12.668 6.722 23.340 1.00 91.31 200 ASN A N 1
ATOM 1634 C CA . ASN A 1 200 ? -13.213 8.060 23.172 1.00 91.31 200 ASN A CA 1
ATOM 1635 C C . ASN A 1 200 ? -13.556 8.383 21.698 1.00 91.31 200 ASN A C 1
ATOM 1637 O O . ASN A 1 200 ? -13.186 7.680 20.748 1.00 91.31 200 ASN A O 1
ATOM 1641 N N . MET A 1 201 ? -14.306 9.470 21.505 1.00 88.56 201 MET A N 1
ATOM 1642 C CA . MET A 1 201 ? -14.709 9.923 20.168 1.00 88.56 201 MET A CA 1
ATOM 1643 C C . MET A 1 201 ? -13.518 10.398 19.328 1.00 88.56 201 MET A C 1
ATOM 1645 O O . MET A 1 201 ? -13.562 10.269 18.110 1.00 88.56 201 MET A O 1
ATOM 1649 N N . ASN A 1 202 ? -12.453 10.889 19.966 1.00 93.19 202 ASN A N 1
ATOM 1650 C CA . ASN A 1 202 ? -11.260 11.439 19.320 1.00 93.19 202 ASN A CA 1
ATOM 1651 C C . ASN A 1 202 ? -10.142 10.399 19.071 1.00 93.19 202 ASN A C 1
ATOM 1653 O O . ASN A 1 202 ? -8.979 10.757 18.859 1.00 93.19 202 ASN A O 1
ATOM 1657 N N . LYS A 1 203 ? -10.470 9.103 19.115 1.00 95.19 203 LYS A N 1
ATOM 1658 C CA . LYS A 1 203 ? -9.507 7.996 19.000 1.00 95.19 203 LYS A CA 1
ATOM 1659 C C . LYS A 1 203 ? -8.698 8.008 17.704 1.00 95.19 203 LYS A C 1
ATOM 1661 O O . LYS A 1 203 ? -7.530 7.620 17.697 1.00 95.19 203 LYS A O 1
ATOM 1666 N N . TYR A 1 204 ? -9.296 8.451 16.600 1.00 96.31 204 TYR A N 1
ATOM 1667 C CA . TYR A 1 204 ? -8.608 8.510 15.310 1.00 96.31 204 TYR A CA 1
ATOM 1668 C C . TYR A 1 204 ? -7.675 9.718 15.212 1.00 96.31 204 TYR A C 1
ATOM 1670 O O . TYR A 1 204 ? -6.643 9.641 14.549 1.00 96.31 204 TYR A O 1
ATOM 1678 N N . GLU A 1 205 ? -7.982 10.804 15.914 1.00 95.81 205 GLU A N 1
ATOM 1679 C C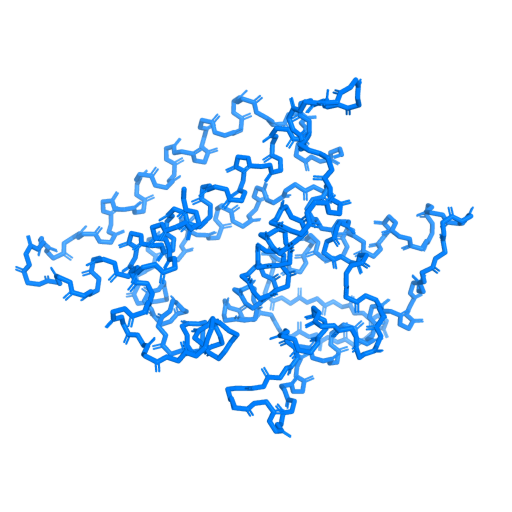A . GLU A 1 205 ? -7.129 11.978 16.040 1.00 95.81 205 GLU A CA 1
ATOM 1680 C C . GLU A 1 205 ? -5.903 11.680 16.902 1.00 95.81 205 GLU A C 1
ATOM 1682 O O . GLU A 1 205 ? -4.789 12.015 16.506 1.00 95.81 205 GLU A O 1
ATOM 1687 N N . GLU A 1 206 ? -6.081 10.994 18.032 1.00 96.50 206 GLU A N 1
ATOM 1688 C CA . GLU A 1 206 ? -4.962 10.529 18.861 1.00 96.50 206 GLU A CA 1
ATOM 1689 C C . GLU A 1 206 ? -4.058 9.561 18.086 1.00 96.50 206 GLU A C 1
ATOM 1691 O O . GLU A 1 206 ? -2.829 9.686 18.109 1.00 96.50 206 GLU A O 1
ATOM 1696 N N . LEU A 1 207 ? -4.659 8.636 17.327 1.00 97.81 207 LEU A N 1
ATOM 1697 C CA . LEU A 1 207 ? -3.915 7.744 16.444 1.00 97.81 207 LEU A CA 1
ATOM 1698 C C . LEU A 1 207 ? -3.146 8.519 15.365 1.00 97.81 207 LEU A C 1
ATOM 1700 O O . LEU A 1 207 ? -1.988 8.200 15.098 1.00 97.81 207 LEU A O 1
ATOM 1704 N N . ALA A 1 208 ? -3.760 9.534 14.754 1.00 98.38 208 ALA A N 1
ATOM 1705 C CA . ALA A 1 208 ? -3.119 10.360 13.737 1.00 98.38 208 ALA A CA 1
ATOM 1706 C C . ALA A 1 208 ? -1.877 11.081 14.282 1.00 98.38 208 ALA A C 1
ATOM 1708 O O . ALA A 1 208 ? -0.836 11.085 13.624 1.00 98.38 208 ALA A O 1
ATOM 1709 N N . GLU A 1 209 ? -1.949 11.642 15.491 1.00 98.12 209 GLU A N 1
ATOM 1710 C CA . GLU A 1 209 ? -0.789 12.267 16.136 1.00 98.12 209 GLU A CA 1
ATOM 1711 C C . GLU A 1 209 ? 0.301 11.242 16.469 1.00 98.12 209 GLU A C 1
ATOM 1713 O O . GLU A 1 209 ? 1.482 11.491 16.217 1.00 98.12 209 GLU A O 1
ATOM 1718 N N . ASN A 1 210 ? -0.072 10.043 16.928 1.00 97.94 210 ASN A N 1
ATOM 1719 C CA . ASN A 1 210 ? 0.894 8.967 17.144 1.00 97.94 210 ASN A CA 1
ATOM 1720 C C . ASN A 1 210 ? 1.599 8.542 15.843 1.00 97.94 210 ASN A C 1
ATOM 1722 O O . ASN A 1 210 ? 2.817 8.346 15.840 1.00 97.94 210 ASN A O 1
ATOM 1726 N N . ILE A 1 211 ? 0.858 8.432 14.734 1.00 98.44 211 ILE A N 1
ATOM 1727 C CA . ILE A 1 211 ? 1.426 8.141 13.411 1.00 98.44 211 ILE A CA 1
ATOM 1728 C C . ILE A 1 211 ? 2.427 9.229 13.022 1.00 98.44 211 ILE A C 1
ATOM 1730 O O . ILE A 1 211 ? 3.544 8.899 12.631 1.00 98.44 211 ILE A O 1
ATOM 1734 N N . LYS A 1 212 ? 2.073 10.513 13.163 1.00 98.25 212 LYS A N 1
ATOM 1735 C CA . LYS A 1 212 ? 2.971 11.635 12.834 1.00 98.25 212 LYS A CA 1
ATOM 1736 C C . LYS A 1 212 ? 4.266 11.593 13.646 1.00 98.25 212 LYS A C 1
ATOM 1738 O O . LYS A 1 212 ? 5.340 11.735 13.071 1.00 98.25 212 LYS A O 1
ATOM 1743 N N . GLN A 1 213 ? 4.188 11.324 14.948 1.00 97.88 213 GLN A N 1
ATOM 1744 C CA . GLN A 1 213 ? 5.381 11.183 15.792 1.00 97.88 213 GLN A CA 1
ATOM 1745 C C . GLN A 1 213 ? 6.284 10.038 15.314 1.00 97.88 213 GLN A C 1
ATOM 1747 O O . GLN A 1 213 ? 7.493 10.210 15.178 1.00 97.88 213 GLN A O 1
ATOM 1752 N N . ASN A 1 214 ? 5.708 8.878 14.987 1.00 97.69 214 ASN A N 1
ATOM 1753 C CA . ASN A 1 214 ? 6.486 7.741 14.490 1.00 97.69 214 ASN A CA 1
ATOM 1754 C C . ASN A 1 214 ? 7.031 7.961 13.071 1.00 97.69 214 ASN A C 1
ATOM 1756 O O . ASN A 1 214 ? 8.083 7.426 12.734 1.00 97.69 214 ASN A O 1
ATOM 1760 N N . VAL A 1 215 ? 6.346 8.754 12.245 1.00 96.88 215 VAL A N 1
ATOM 1761 C CA . VAL A 1 215 ? 6.838 9.218 10.940 1.00 96.88 215 VAL A CA 1
ATOM 1762 C C . VAL A 1 215 ? 8.104 10.060 11.122 1.00 96.88 215 VAL A C 1
ATOM 1764 O O . VAL A 1 215 ? 9.077 9.827 10.406 1.00 96.88 215 VAL A O 1
ATOM 1767 N N . GLU A 1 216 ? 8.135 10.988 12.082 1.00 97.06 216 GLU A N 1
ATOM 1768 C CA . GLU A 1 216 ? 9.342 11.781 12.358 1.00 97.06 216 GLU A CA 1
ATOM 1769 C C . GLU A 1 216 ? 10.484 10.914 12.901 1.00 97.06 216 GLU A C 1
ATOM 1771 O O . GLU A 1 216 ? 11.577 10.933 12.338 1.00 97.06 216 GLU A O 1
ATOM 1776 N N . LEU A 1 217 ? 10.214 10.033 13.871 1.00 96.38 217 LEU A N 1
ATOM 1777 C CA . LEU A 1 217 ? 11.217 9.081 14.372 1.00 96.38 217 LEU A CA 1
ATOM 1778 C C . LEU A 1 217 ? 11.768 8.174 13.261 1.00 96.38 217 LEU A C 1
ATOM 1780 O O . LEU A 1 217 ? 12.966 7.897 13.194 1.00 96.38 217 LEU A O 1
ATOM 1784 N N . TYR A 1 218 ? 10.910 7.721 12.343 1.00 95.75 218 TYR A N 1
ATOM 1785 C CA . TYR A 1 218 ? 11.346 6.932 11.196 1.00 95.75 218 TYR A CA 1
ATOM 1786 C C . TYR A 1 218 ? 12.299 7.720 10.291 1.00 95.75 218 TYR A C 1
ATOM 1788 O O . TYR A 1 218 ? 13.294 7.165 9.818 1.00 95.75 218 TYR A O 1
ATOM 1796 N N . LYS A 1 219 ? 12.019 9.005 10.040 1.00 94.81 219 LYS A N 1
ATOM 1797 C CA . LYS A 1 219 ? 12.903 9.877 9.252 1.00 94.81 219 LYS A CA 1
ATOM 1798 C C . LYS A 1 219 ? 14.233 10.113 9.958 1.00 94.81 219 LYS A C 1
ATOM 1800 O O . LYS A 1 219 ? 15.260 10.074 9.287 1.00 94.81 219 LYS A O 1
ATOM 1805 N N . GLU A 1 220 ? 14.234 10.316 11.270 1.00 94.44 220 GLU A N 1
ATOM 1806 C CA . GLU A 1 220 ? 15.468 10.484 12.047 1.00 94.44 220 GLU A CA 1
ATOM 1807 C C . GLU A 1 220 ? 16.365 9.245 11.946 1.00 94.44 220 GLU A C 1
ATOM 1809 O O . GLU A 1 220 ? 17.562 9.355 11.685 1.00 94.44 220 GLU A O 1
ATOM 1814 N N . LEU A 1 221 ? 15.778 8.052 12.066 1.00 92.31 221 LEU A N 1
ATOM 1815 C CA . LEU A 1 221 ? 16.521 6.794 12.000 1.00 92.31 221 LEU A CA 1
ATOM 1816 C C . LEU A 1 221 ? 16.965 6.434 10.575 1.00 92.31 221 LEU A C 1
ATOM 1818 O O . LEU A 1 221 ? 18.076 5.945 10.372 1.00 92.31 221 LEU A O 1
ATOM 1822 N N . PHE A 1 222 ? 16.094 6.630 9.580 1.00 93.25 222 PHE A N 1
ATOM 1823 C CA . PHE A 1 222 ? 16.257 6.037 8.249 1.00 93.25 222 PHE A CA 1
ATOM 1824 C C . PHE A 1 222 ? 16.240 7.032 7.089 1.00 93.25 222 PHE A C 1
ATOM 1826 O O . PHE A 1 222 ? 16.382 6.592 5.951 1.00 93.25 222 PHE A O 1
ATOM 1833 N N . GLY A 1 223 ? 16.096 8.340 7.314 1.00 87.31 223 GLY A N 1
ATOM 1834 C CA . GLY A 1 223 ? 15.852 9.348 6.271 1.00 87.31 223 GLY A CA 1
ATOM 1835 C C . GLY A 1 223 ? 16.816 9.266 5.083 1.00 87.31 223 GLY A C 1
ATOM 1836 O O . GLY A 1 223 ? 16.389 9.200 3.929 1.00 87.31 223 GLY A O 1
ATOM 1837 N N . ASN A 1 224 ? 18.113 9.109 5.365 1.00 87.06 224 ASN A N 1
ATOM 1838 C CA . ASN A 1 224 ? 19.178 8.959 4.360 1.00 87.06 224 ASN A CA 1
ATOM 1839 C C . ASN A 1 224 ? 19.110 7.653 3.541 1.00 87.06 224 ASN A C 1
ATOM 1841 O O . ASN A 1 224 ? 19.869 7.463 2.587 1.00 87.06 224 ASN A O 1
ATOM 1845 N N . HIS A 1 225 ? 18.218 6.738 3.912 1.00 85.19 225 HIS A N 1
ATOM 1846 C CA . HIS A 1 225 ? 18.061 5.396 3.359 1.00 85.19 225 HIS A CA 1
ATOM 1847 C C . HIS A 1 225 ? 16.677 5.151 2.733 1.00 85.19 225 HIS A C 1
ATOM 1849 O O . HIS A 1 225 ? 16.469 4.083 2.163 1.00 85.19 225 HIS A O 1
ATOM 1855 N N . ILE A 1 226 ? 15.754 6.124 2.778 1.00 82.38 226 ILE A N 1
ATOM 1856 C CA . ILE A 1 226 ? 14.404 6.018 2.181 1.00 82.38 226 ILE A CA 1
ATOM 1857 C C . ILE A 1 226 ? 14.452 6.139 0.649 1.00 82.38 226 ILE A C 1
ATOM 1859 O O . ILE A 1 226 ? 13.684 5.492 -0.071 1.00 82.38 226 ILE A O 1
ATOM 1863 N N . GLY A 1 227 ? 15.327 7.008 0.136 1.00 75.62 227 GLY A N 1
ATOM 1864 C CA . GLY A 1 227 ? 15.488 7.271 -1.300 1.00 75.62 227 GLY A CA 1
ATOM 1865 C C . GLY A 1 227 ? 16.498 6.370 -2.015 1.00 75.62 227 GLY A C 1
ATOM 1866 O O . GLY A 1 227 ? 16.590 6.449 -3.237 1.00 75.62 227 GLY A O 1
ATOM 1867 N N . ARG A 1 228 ? 17.250 5.554 -1.267 1.00 59.47 228 ARG A N 1
ATOM 1868 C CA . ARG A 1 228 ? 18.339 4.705 -1.769 1.00 59.47 228 ARG A CA 1
ATOM 1869 C C . ARG A 1 228 ? 17.898 3.266 -2.003 1.00 59.47 228 ARG A C 1
ATOM 1871 O O . ARG A 1 228 ? 17.073 2.757 -1.209 1.00 59.47 228 ARG A O 1
#

Secondary structure (DSSP, 8-state):
-HHHHHHHHHHH--S-HHHHHHHHIIIIIHHHHHT-HHHHHHHHHHHHT--HHHHHHHHHHHSSTT-HHHHHHHBPTTSSSB-HHHHHHHHHHHHHH---STTTTTTHHHHHHHHHHHHHSSEEEETTEEEE--HHHHHIIIIIIIIHHHHHHHHTTSS--TTSSTT--HHHHHHHHHHHHHHHHHHHHHHHHHTGGGS-TTHHHHHHHHHHHHHHHHHHHHHHHH--

Organism: NCBI:txid94869

pLDDT: mean 90.74, std 11.02, range [40.12, 98.44]

Sequence (228 aa):
MFKAYDAFSKIVYSGNITDRNRWLCDNKWALLIESSSKLNDAIKLLLKLIPMKTCQYLYTRLYERNSKAYTRVTKLIGGGIDNANRKNIIDSIENKYGYDYNIYSTSIRPASALYKFMLQNEEIDVDGSKYSVSMCDKLHFIVSGYIYTLRNDTMHGNNISITKSSKTNMSTYANNYYSFLFMYYLVIILMLDKYSSDYNMNKYEELAENIKQNVELYKELFGNHIGR

Radius of gyration: 17.18 Å; chains: 1; bounding box: 44×34×46 Å